Protein AF-0000000071671767 (afdb_homodimer)

Organism: Elaeis guineensis var. tenera (NCBI:txid51953)

Foldseek 3Di:
DPPPPPPPPPPPPPPPPPPPVPQPDQDPQQQVLLVLAPCSVVSRVQLSVDVQSVVDDHLLSSLLSLLVVLLVLLLVLLVVLQVVLVDPDDPLSNVLSNQLSVLSVQLNVLSVVLSVCSVVVNLVSNLVSLVSSLCSLVVSVVSQVVPVVDDDDPVSVVSNVVSNRSSRSSNSSSVVSD/DPPPPPPPPPPPPPPPPPPPVPQPDQDPQQQVLLVLAPCSVVSRVQLSVDPVSVVDDHLLSSLLSLLVVLLVLLLVLLVVLQVVLVDPDDPLSNVLSNLLSVLSVQLNVLSVVLNVCVVVVNLVSNLVSLVSSLCSLVVSVVSQVVPVVGDDDPVSVVSNVVSNRSSRSSNSSSVVSD

Nearest PDB structures (foldseek):
  1xg2-assembly1_B  TM=9.051E-01  e=9.428E-08  Actinidia chinensis
  1x91-assembly1_A  TM=8.449E-01  e=3.296E-05  Arabidopsis thaliana
  1x8z-assembly1_A-2  TM=7.607E-01  e=4.575E-05  Arabidopsis thaliana
  1x8z-assembly3_A  TM=7.607E-01  e=4.575E-05  Arabidopsis thaliana
  1x8z-assembly2_C  TM=7.561E-01  e=4.336E-04  Arabidopsis thaliana

Structure (mmCIF, N/CA/C/O backbone):
data_AF-0000000071671767-model_v1
#
loop_
_entity.id
_entity.type
_entity.pdbx_description
1 polymer 'Pectinesterase inhibitor 28-like'
#
loop_
_atom_site.group_PDB
_atom_site.id
_atom_site.type_symbol
_atom_site.label_atom_id
_atom_site.label_alt_id
_atom_site.label_comp_id
_atom_site.label_asym_id
_atom_site.label_entity_id
_atom_site.label_seq_id
_atom_site.pdbx_PDB_ins_code
_atom_site.Cartn_x
_atom_site.Cartn_y
_atom_site.Cartn_z
_atom_site.occupancy
_atom_site.B_iso_or_equiv
_atom_site.auth_seq_id
_atom_site.auth_comp_id
_atom_site.auth_asym_id
_atom_site.auth_atom_id
_atom_site.pdbx_PDB_model_num
ATOM 1 N N . MET A 1 1 ? 64.375 41.531 42.281 1 36.03 1 MET A N 1
ATOM 2 C CA . MET A 1 1 ? 63.25 40.594 42.219 1 36.03 1 MET A CA 1
ATOM 3 C C . MET A 1 1 ? 61.938 41.312 41.938 1 36.03 1 MET A C 1
ATOM 5 O O . MET A 1 1 ? 61.438 42 42.812 1 36.03 1 MET A O 1
ATOM 9 N N . ALA A 1 2 ? 61.781 41.812 40.656 1 48.81 2 ALA A N 1
ATOM 10 C CA . ALA A 1 2 ? 60.625 42.594 40.188 1 48.81 2 ALA A CA 1
ATOM 11 C C . ALA A 1 2 ? 59.344 41.812 40.375 1 48.81 2 ALA A C 1
ATOM 13 O O . ALA A 1 2 ? 59.312 40.594 40.281 1 48.81 2 ALA A O 1
ATOM 14 N N . PRO A 1 3 ? 58.312 42.344 41.125 1 50.16 3 PRO A N 1
ATOM 15 C CA . PRO A 1 3 ? 57.031 41.625 41.344 1 50.16 3 PRO A CA 1
ATOM 16 C C . PRO A 1 3 ? 56.344 41.281 40.031 1 50.16 3 PRO A C 1
ATOM 18 O O . PRO A 1 3 ? 56.469 42.031 39.062 1 50.16 3 PRO A O 1
ATOM 21 N N . ILE A 1 4 ? 56.344 40 39.562 1 54.22 4 ILE A N 1
ATOM 22 C CA . ILE A 1 4 ? 55.531 39.438 38.469 1 54.22 4 ILE A CA 1
ATOM 23 C C . ILE A 1 4 ? 54.062 39.844 38.656 1 54.22 4 ILE A C 1
ATOM 25 O O . ILE A 1 4 ? 53.469 39.531 39.688 1 54.22 4 ILE A O 1
ATOM 29 N N . SER A 1 5 ? 53.625 41 38.156 1 49.94 5 SER A N 1
ATOM 30 C CA . SER A 1 5 ? 52.219 41.375 38.062 1 49.94 5 SER A CA 1
ATOM 31 C C . SER A 1 5 ? 51.375 40.281 37.438 1 49.94 5 SER A C 1
ATOM 33 O O . SER A 1 5 ? 51.719 39.781 36.344 1 49.94 5 SER A O 1
ATOM 35 N N . SER A 1 6 ? 50.781 39.375 38.219 1 52.28 6 SER A N 1
ATOM 36 C CA . SER A 1 6 ? 49.781 38.406 37.812 1 52.28 6 SER A CA 1
ATOM 37 C C . SER A 1 6 ? 48.656 39.031 36.969 1 52.28 6 SER A C 1
ATOM 39 O O . SER A 1 6 ? 47.969 39.938 37.438 1 52.28 6 SER A O 1
ATOM 41 N N . PHE A 1 7 ? 48.812 39.156 35.656 1 52.56 7 PHE A N 1
ATOM 42 C CA . PHE A 1 7 ? 47.719 39.469 34.75 1 52.56 7 PHE A CA 1
ATOM 43 C C . PHE A 1 7 ? 46.562 38.5 34.906 1 52.56 7 PHE A C 1
ATOM 45 O O . PHE A 1 7 ? 46.688 37.312 34.594 1 52.56 7 PHE A O 1
ATOM 52 N N . ILE A 1 8 ? 45.688 38.688 35.875 1 50.66 8 ILE A N 1
ATOM 53 C CA . ILE A 1 8 ? 44.406 38 36 1 50.66 8 ILE A CA 1
ATOM 54 C C . ILE A 1 8 ? 43.594 38.219 34.688 1 50.66 8 ILE A C 1
ATOM 56 O O . ILE A 1 8 ? 43.219 39.344 34.344 1 50.66 8 ILE A O 1
ATOM 60 N N . ILE A 1 9 ? 43.781 37.406 33.688 1 52.41 9 ILE A N 1
ATOM 61 C CA . ILE A 1 9 ? 42.875 37.312 32.562 1 52.41 9 ILE A CA 1
ATOM 62 C C . ILE A 1 9 ? 41.469 37.031 33.062 1 52.41 9 ILE A C 1
ATOM 64 O O . ILE A 1 9 ? 41.188 35.969 33.625 1 52.41 9 ILE A O 1
ATOM 68 N N . PHE A 1 10 ? 40.688 38.062 33.406 1 47.47 10 PHE A N 1
ATOM 69 C CA . PHE A 1 10 ? 39.25 37.938 33.625 1 47.47 10 PHE A CA 1
ATOM 70 C C . PHE A 1 10 ? 38.562 37.375 32.375 1 47.47 10 PHE A C 1
ATOM 72 O O . PHE A 1 10 ? 38.5 38 31.328 1 47.47 10 PHE A O 1
ATOM 79 N N . PHE A 1 11 ? 38.562 36.031 32.25 1 46.66 11 PHE A N 1
ATOM 80 C CA . PHE A 1 11 ? 37.656 35.375 31.312 1 46.66 11 PHE A CA 1
ATOM 81 C C . PHE A 1 11 ? 36.219 35.844 31.531 1 46.66 11 PHE A C 1
ATOM 83 O O . PHE A 1 11 ? 35.625 35.5 32.531 1 46.66 11 PHE A O 1
ATOM 90 N N . PHE A 1 12 ? 35.812 37.031 31.016 1 46.5 12 PHE A N 1
ATOM 91 C CA . PHE A 1 12 ? 34.406 37.375 30.891 1 46.5 12 PHE A CA 1
ATOM 92 C C . PHE A 1 12 ? 33.625 36.25 30.219 1 46.5 12 PHE A C 1
ATOM 94 O O . PHE A 1 12 ? 33.781 36.031 29.016 1 46.5 12 PHE A O 1
ATOM 101 N N . PHE A 1 13 ? 33.219 35.219 30.969 1 46.84 13 PHE A N 1
ATOM 102 C CA . PHE A 1 13 ? 32.188 34.312 30.516 1 46.84 13 PHE A CA 1
ATOM 103 C C . PHE A 1 13 ? 30.953 35.094 30.078 1 46.84 13 PHE A C 1
ATOM 105 O O . PHE A 1 13 ? 30.234 35.656 30.906 1 46.84 13 PHE A O 1
ATOM 112 N N . PHE A 1 14 ? 31 35.781 28.891 1 46.22 14 PHE A N 1
ATOM 113 C CA . PHE A 1 14 ? 29.766 36.219 28.281 1 46.22 14 PHE A CA 1
ATOM 114 C C . PHE A 1 14 ? 28.719 35.125 28.297 1 46.22 14 PHE A C 1
ATOM 116 O O . PHE A 1 14 ? 28.844 34.125 27.594 1 46.22 14 PHE A O 1
ATOM 123 N N . PHE A 1 15 ? 27.969 34.938 29.406 1 48.22 15 PHE A N 1
ATOM 124 C CA . PHE A 1 15 ? 26.734 34.156 29.406 1 48.22 15 PHE A CA 1
ATOM 125 C C . PHE A 1 15 ? 25.828 34.594 28.25 1 48.22 15 PHE A C 1
ATOM 127 O O . PHE A 1 15 ? 25.219 35.656 28.281 1 48.22 15 PHE A O 1
ATOM 134 N N . PHE A 1 16 ? 26.109 34.25 26.953 1 53.31 16 PHE A N 1
ATOM 135 C CA . PHE A 1 16 ? 25.094 34.375 25.922 1 53.31 16 PHE A CA 1
ATOM 136 C C . PHE A 1 16 ? 23.781 33.719 26.375 1 53.31 16 PHE A C 1
ATOM 138 O O . PHE A 1 16 ? 23.734 32.531 26.656 1 53.31 16 PHE A O 1
ATOM 145 N N . PRO A 1 17 ? 22.828 34.469 26.812 1 52.31 17 PRO A N 1
ATOM 146 C CA . PRO A 1 17 ? 21.531 33.812 27 1 52.31 17 PRO A CA 1
ATOM 147 C C . PRO A 1 17 ? 21.109 32.969 25.812 1 52.31 17 PRO A C 1
ATOM 149 O O . PRO A 1 17 ? 21.094 33.469 24.672 1 52.31 17 PRO A O 1
ATOM 152 N N . LEU A 1 18 ? 21.344 31.734 25.891 1 55.16 18 LEU A N 1
ATOM 153 C CA . LEU A 1 18 ? 20.641 30.875 24.938 1 55.16 18 LEU A CA 1
ATOM 154 C C . LEU A 1 18 ? 19.203 31.328 24.75 1 55.16 18 LEU A C 1
ATOM 156 O O . LEU A 1 18 ? 18.375 31.172 25.641 1 55.16 18 LEU A O 1
ATOM 160 N N . LEU A 1 19 ? 18.938 32.406 24.047 1 50.22 19 LEU A N 1
ATOM 161 C CA . LEU A 1 19 ? 17.578 32.656 23.594 1 50.22 19 LEU A CA 1
ATOM 162 C C . LEU A 1 19 ? 16.906 31.359 23.156 1 50.22 19 LEU A C 1
ATOM 164 O O . LEU A 1 19 ? 17.234 30.797 22.109 1 50.22 19 LEU A O 1
ATOM 168 N N . THR A 1 20 ? 16.484 30.609 24.078 1 55.22 20 THR A N 1
ATOM 169 C CA . THR A 1 20 ? 15.555 29.562 23.688 1 55.22 20 THR A CA 1
ATOM 170 C C . THR A 1 20 ? 14.406 30.125 22.859 1 55.22 20 THR A C 1
ATOM 172 O O . THR A 1 20 ? 13.57 30.875 23.359 1 55.22 20 THR A O 1
ATOM 175 N N . LEU A 1 21 ? 14.617 30.453 21.578 1 55.12 21 LEU A N 1
ATOM 176 C CA . LEU A 1 21 ? 13.469 30.719 20.734 1 55.12 21 LEU A CA 1
ATOM 177 C C . LEU A 1 21 ? 12.305 29.797 21.062 1 55.12 21 LEU A C 1
ATOM 179 O O . LEU A 1 21 ? 12.328 28.609 20.734 1 55.12 21 LEU A O 1
ATOM 183 N N . SER A 1 22 ? 11.656 30.047 22.141 1 58.75 22 SER A N 1
ATOM 184 C CA . SER A 1 22 ? 10.43 29.328 22.453 1 58.75 22 SER A CA 1
ATOM 185 C C . SER A 1 22 ? 9.438 29.375 21.312 1 58.75 22 SER A C 1
ATOM 187 O O . SER A 1 22 ? 9.047 30.469 20.875 1 58.75 22 SER A O 1
ATOM 189 N N . LEU A 1 23 ? 9.312 28.344 20.469 1 64.56 23 LEU A N 1
ATOM 190 C CA . LEU A 1 23 ? 8.242 28.297 19.484 1 64.56 23 LEU A CA 1
ATOM 191 C C . LEU A 1 23 ? 6.918 28.75 20.094 1 64.56 23 LEU A C 1
ATOM 193 O O . LEU A 1 23 ? 6.621 28.422 21.25 1 64.56 23 LEU A O 1
ATOM 197 N N . PRO A 1 24 ? 6.359 29.828 19.391 1 72 24 PRO A N 1
ATOM 198 C CA . PRO A 1 24 ? 5.043 30.219 19.906 1 72 24 PRO A CA 1
ATOM 199 C C . PRO A 1 24 ? 4.152 29.016 20.203 1 72 24 PRO A C 1
ATOM 201 O O . PRO A 1 24 ? 4.285 27.969 19.578 1 72 24 PRO A O 1
ATOM 204 N N . ALA A 1 25 ? 3.447 29.188 21.188 1 81.94 25 ALA A N 1
ATOM 205 C CA . ALA A 1 25 ? 2.512 28.141 21.594 1 81.94 25 ALA A CA 1
ATOM 206 C C . ALA A 1 25 ? 1.58 27.766 20.438 1 81.94 25 ALA A C 1
ATOM 208 O O . ALA A 1 25 ? 1.162 28.625 19.672 1 81.94 25 ALA A O 1
ATOM 209 N N . ALA A 1 26 ? 1.374 26.531 20.203 1 86.06 26 ALA A N 1
ATOM 210 C CA . ALA A 1 26 ? 0.469 26.031 19.172 1 86.06 26 ALA A CA 1
ATOM 211 C C . ALA A 1 26 ? -0.944 26.578 19.359 1 86.06 26 ALA A C 1
ATOM 213 O O . ALA A 1 26 ? -1.419 26.688 20.5 1 86.06 26 ALA A O 1
ATOM 214 N N . SER A 1 27 ? -1.562 27.031 18.359 1 93.56 27 SER A N 1
ATOM 215 C CA . SER A 1 27 ? -2.938 27.516 18.422 1 93.56 27 SER A CA 1
ATOM 216 C C . SER A 1 27 ? -3.867 26.469 19.016 1 93.56 27 SER A C 1
ATOM 218 O O . SER A 1 27 ? -3.561 25.266 18.984 1 93.56 27 SER A O 1
ATOM 220 N N . PRO A 1 28 ? -4.992 26.812 19.531 1 95.88 28 PRO A N 1
ATOM 221 C CA . PRO A 1 28 ? -5.957 25.859 20.062 1 95.88 28 PRO A CA 1
ATOM 222 C C . PRO A 1 28 ? -6.41 24.844 19.016 1 95.88 28 PRO A C 1
ATOM 224 O O . PRO A 1 28 ? -6.633 23.672 19.344 1 95.88 28 PRO A O 1
ATOM 227 N N . LEU A 1 29 ? -6.531 25.297 17.781 1 97.44 29 LEU A N 1
ATOM 228 C CA . LEU A 1 29 ? -6.941 24.375 16.719 1 97.44 29 LEU A CA 1
ATOM 229 C C . LEU A 1 29 ? -5.895 23.297 16.5 1 97.44 29 LEU A C 1
ATOM 231 O O . LEU A 1 29 ? -6.234 22.125 16.344 1 97.44 29 LEU A O 1
ATOM 235 N N . ILE A 1 30 ? -4.645 23.688 16.484 1 98.31 30 ILE A N 1
ATOM 236 C CA . ILE A 1 30 ? -3.553 22.719 16.312 1 98.31 30 ILE A CA 1
ATOM 237 C C . ILE A 1 30 ? -3.541 21.75 17.484 1 98.31 30 ILE A C 1
ATOM 239 O O . ILE A 1 30 ? -3.459 20.531 17.281 1 98.31 30 ILE A O 1
ATOM 243 N N . GLN A 1 31 ? -3.664 22.25 18.672 1 97.62 31 GLN A N 1
ATOM 244 C CA . GLN A 1 31 ? -3.645 21.391 19.844 1 97.62 31 GLN A CA 1
ATOM 245 C C . GLN A 1 31 ? -4.801 20.391 19.828 1 97.62 31 GLN A C 1
ATOM 247 O O . GLN A 1 31 ? -4.605 19.203 20.062 1 97.62 31 GLN A O 1
ATOM 252 N N . LYS A 1 32 ? -5.973 20.891 19.531 1 97.38 32 LYS A N 1
ATOM 253 C CA . LYS A 1 32 ? -7.156 20.031 19.469 1 97.38 32 LYS A CA 1
ATOM 254 C C . LYS A 1 32 ? -6.992 18.938 18.422 1 97.38 32 LYS A C 1
ATOM 256 O O . LYS A 1 32 ? -7.266 17.766 18.688 1 97.38 32 LYS A O 1
ATOM 261 N N . THR A 1 33 ? -6.574 19.359 17.266 1 97.94 33 THR A N 1
ATOM 262 C CA . THR A 1 33 ? -6.414 18.422 16.156 1 97.94 33 THR A CA 1
ATOM 263 C C . THR A 1 33 ? -5.336 17.391 16.469 1 97.94 33 THR A C 1
ATOM 265 O O . THR A 1 33 ? -5.551 16.188 16.281 1 97.94 33 THR A O 1
ATOM 268 N N . CYS A 1 34 ? -4.215 17.812 16.984 1 98.5 34 CYS A N 1
ATOM 269 C CA . CYS A 1 34 ? -3.074 16.922 17.188 1 98.5 34 CYS A CA 1
ATOM 270 C C . CYS A 1 34 ? -3.295 16.016 18.406 1 98.5 34 CYS A C 1
ATOM 272 O O . CYS A 1 34 ? -2.68 14.961 18.5 1 98.5 34 CYS A O 1
ATOM 274 N N . ASN A 1 35 ? -4.148 16.391 19.266 1 97.75 35 ASN A N 1
ATOM 275 C CA . ASN A 1 35 ? -4.457 15.562 20.438 1 97.75 35 ASN A CA 1
ATOM 276 C C . ASN A 1 35 ? -5.082 14.227 20.016 1 97.75 35 ASN A C 1
ATOM 278 O O . ASN A 1 35 ? -5.066 13.266 20.797 1 97.75 35 ASN A O 1
ATOM 282 N N . THR A 1 36 ? -5.578 14.164 18.797 1 95 36 THR A N 1
ATOM 283 C CA . THR A 1 36 ? -6.215 12.945 18.312 1 95 36 THR A CA 1
ATOM 284 C C . THR A 1 36 ? -5.207 12.055 17.594 1 95 36 THR A C 1
ATOM 286 O O . THR A 1 36 ? -5.551 10.961 17.141 1 95 36 THR A O 1
ATOM 289 N N . THR A 1 37 ? -3.986 12.445 17.516 1 97.44 37 THR A N 1
ATOM 290 C CA . THR A 1 37 ? -3.021 11.727 16.703 1 97.44 37 THR A CA 1
ATOM 291 C C . THR A 1 37 ? -2.104 10.867 17.562 1 97.44 37 THR A C 1
ATOM 293 O O . THR A 1 37 ? -1.864 11.195 18.734 1 97.44 37 THR A O 1
ATOM 296 N N . THR A 1 38 ? -1.594 9.875 17 1 96.88 38 THR A N 1
ATOM 297 C CA . THR A 1 38 ? -0.646 8.945 17.609 1 96.88 38 THR A CA 1
ATOM 298 C C . THR A 1 38 ? 0.657 9.664 17.953 1 96.88 38 THR A C 1
ATOM 300 O O . THR A 1 38 ? 1.307 9.328 18.953 1 96.88 38 THR A O 1
ATOM 303 N N . TYR A 1 39 ? 1.026 10.586 17.078 1 98 39 TYR A N 1
ATOM 304 C CA . TYR A 1 39 ? 2.289 11.297 17.25 1 98 39 TYR A CA 1
ATOM 305 C C . TYR A 1 39 ? 2.053 12.773 17.516 1 98 39 TYR A C 1
ATOM 307 O O . TYR A 1 39 ? 2.4 13.625 16.688 1 98 39 TYR A O 1
ATOM 315 N N . TYR A 1 40 ? 1.604 13.086 18.766 1 98.12 40 TYR A N 1
ATOM 316 C CA . TYR A 1 40 ? 1.18 14.422 19.141 1 98.12 40 TYR A CA 1
ATOM 317 C C . TYR A 1 40 ? 2.309 15.43 18.938 1 98.12 40 TYR A C 1
ATOM 319 O O . TYR A 1 40 ? 2.127 16.453 18.281 1 98.12 40 TYR A O 1
ATOM 327 N N . ASN A 1 41 ? 3.512 15.109 19.5 1 98 41 ASN A N 1
ATOM 328 C CA . ASN A 1 41 ? 4.602 16.078 19.453 1 98 41 ASN A CA 1
ATOM 329 C C . ASN A 1 41 ? 5.066 16.344 18.031 1 98 41 ASN A C 1
ATOM 331 O O . ASN A 1 41 ? 5.328 17.5 17.672 1 98 41 ASN A O 1
ATOM 335 N N . LEU A 1 42 ? 5.121 15.32 17.297 1 98 42 LEU A N 1
ATOM 336 C CA . LEU A 1 42 ? 5.52 15.484 15.898 1 98 42 LEU A CA 1
ATOM 337 C C . LEU A 1 42 ? 4.469 16.281 15.117 1 98 42 LEU A C 1
ATOM 339 O O . LEU A 1 42 ? 4.812 17.109 14.281 1 98 42 LEU A O 1
ATOM 343 N N . CYS A 1 43 ? 3.229 15.953 15.352 1 98.62 43 CYS A N 1
ATOM 344 C CA . CYS A 1 43 ? 2.129 16.688 14.734 1 98.62 43 CYS A CA 1
ATOM 345 C C . CYS A 1 43 ? 2.234 18.172 15.023 1 98.62 43 CYS A C 1
ATOM 347 O O . CYS A 1 43 ? 2.223 19 14.102 1 98.62 43 CYS A O 1
ATOM 349 N N . VAL A 1 44 ? 2.432 18.5 16.281 1 98.62 44 VAL A N 1
ATOM 350 C CA . VAL A 1 44 ? 2.484 19.891 16.703 1 98.62 44 VAL A CA 1
ATOM 351 C C . VAL A 1 44 ? 3.701 20.578 16.094 1 98.62 44 VAL A C 1
ATOM 353 O O . VAL A 1 44 ? 3.582 21.656 15.5 1 98.62 44 VAL A O 1
ATOM 356 N N . THR A 1 45 ? 4.82 19.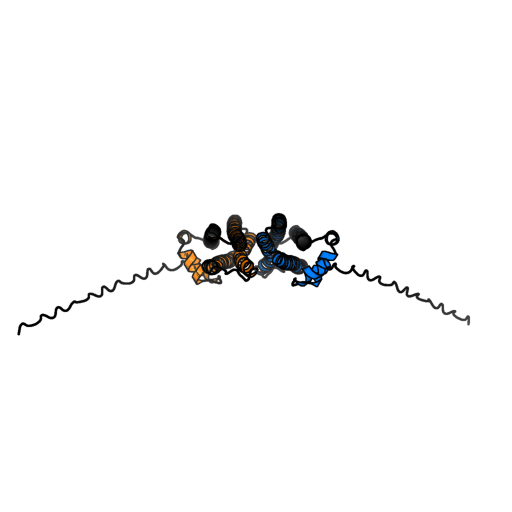953 16.188 1 97.81 45 THR A N 1
ATOM 357 C CA . THR A 1 45 ? 6.051 20.562 15.688 1 97.81 45 THR A CA 1
ATOM 358 C C . THR A 1 45 ? 5.988 20.75 14.172 1 97.81 45 THR A C 1
ATOM 360 O O . THR A 1 45 ? 6.43 21.766 13.656 1 97.81 45 THR A O 1
ATOM 363 N N . THR A 1 46 ? 5.414 19.828 13.445 1 98.12 46 THR A N 1
ATOM 364 C CA . THR A 1 46 ? 5.293 19.906 11.992 1 98.12 46 THR A CA 1
ATOM 365 C C . THR A 1 46 ? 4.402 21.078 11.586 1 98.12 46 THR A C 1
ATOM 367 O O . THR A 1 46 ? 4.766 21.875 10.719 1 98.12 46 THR A O 1
ATOM 370 N N . LEU A 1 47 ? 3.312 21.141 12.234 1 98.56 47 LEU A N 1
ATOM 371 C CA . LEU A 1 47 ? 2.371 22.203 11.891 1 98.56 47 LEU A CA 1
ATOM 372 C C . LEU A 1 47 ? 2.92 23.578 12.281 1 98.56 47 LEU A C 1
ATOM 374 O O . LEU A 1 47 ? 2.82 24.531 11.516 1 98.56 47 LEU A O 1
ATOM 378 N N . GLN A 1 48 ? 3.564 23.656 13.391 1 97.12 48 GLN A N 1
ATOM 379 C CA . GLN A 1 48 ? 4.086 24.938 13.859 1 97.12 48 GLN A CA 1
ATOM 380 C C . GLN A 1 48 ? 5.246 25.406 12.992 1 97.12 48 GLN A C 1
ATOM 382 O O . GLN A 1 48 ? 5.527 26.609 12.922 1 97.12 48 GLN A O 1
ATOM 387 N N . SER A 1 49 ? 5.875 24.484 12.398 1 96.5 49 SER A N 1
ATOM 388 C CA . SER A 1 49 ? 7.012 24.844 11.562 1 96.5 49 SER A CA 1
ATOM 389 C C . SER A 1 49 ? 6.559 25.344 10.195 1 96.5 49 SER A C 1
ATOM 391 O O . SER A 1 49 ? 7.359 25.875 9.43 1 96.5 49 SER A O 1
ATOM 393 N N . ASP A 1 50 ? 5.312 25.172 9.867 1 97.38 50 ASP A N 1
ATOM 394 C CA . ASP A 1 50 ? 4.754 25.609 8.594 1 97.38 50 ASP A CA 1
ATOM 395 C C . ASP A 1 50 ? 3.904 26.875 8.773 1 97.38 50 ASP A C 1
ATOM 397 O O . ASP A 1 50 ? 2.855 26.828 9.414 1 97.38 50 ASP A O 1
ATOM 401 N N . SER A 1 51 ? 4.25 28.016 8.188 1 95.69 51 SER A N 1
ATOM 402 C CA . SER A 1 51 ? 3.602 29.312 8.375 1 95.69 51 SER A CA 1
ATOM 403 C C . SER A 1 51 ? 2.154 29.266 7.898 1 95.69 51 SER A C 1
ATOM 405 O O . SER A 1 51 ? 1.332 30.078 8.336 1 95.69 51 SER A O 1
ATOM 407 N N . ARG A 1 52 ? 1.784 28.438 7.016 1 95.69 52 ARG A N 1
ATOM 408 C CA . ARG A 1 52 ? 0.412 28.328 6.535 1 95.69 52 ARG A CA 1
ATOM 409 C C . ARG A 1 52 ? -0.535 27.922 7.66 1 95.69 52 ARG A C 1
ATOM 411 O O . ARG A 1 52 ? -1.745 28.141 7.566 1 95.69 52 ARG A O 1
ATOM 418 N N . SER A 1 53 ? 0.102 27.219 8.711 1 96.56 53 SER A N 1
ATOM 419 C CA . SER A 1 53 ? -0.721 26.766 9.828 1 96.56 53 SER A CA 1
ATOM 420 C C . SER A 1 53 ? -1.312 27.953 10.594 1 96.56 53 SER A C 1
ATOM 422 O O . SER A 1 53 ? -2.354 27.828 11.242 1 96.56 53 SER A O 1
ATOM 424 N N . LEU A 1 54 ? -0.648 29.125 10.523 1 93.56 54 LEU A N 1
ATOM 425 C CA . LEU A 1 54 ? -1.128 30.344 11.188 1 93.56 54 LEU A CA 1
ATOM 426 C C . LEU A 1 54 ? -2.455 30.797 10.594 1 93.56 54 LEU A C 1
ATOM 428 O O . LEU A 1 54 ? -3.264 31.422 11.281 1 93.56 54 LEU A O 1
ATOM 432 N N . LYS A 1 55 ? -2.656 30.453 9.375 1 94.81 55 LYS A N 1
ATOM 433 C CA . LYS A 1 55 ? -3.859 30.906 8.68 1 94.81 55 LYS A CA 1
ATOM 434 C C . LYS A 1 55 ? -4.887 29.781 8.578 1 94.81 55 LYS A C 1
ATOM 436 O O . LYS A 1 55 ? -5.949 29.953 7.977 1 94.81 55 LYS A O 1
ATOM 441 N N . ALA A 1 56 ? -4.57 28.609 9.156 1 96.69 56 ALA A N 1
ATOM 442 C CA . ALA A 1 56 ? -5.496 27.484 9.062 1 96.69 56 ALA A CA 1
ATOM 443 C C . ALA A 1 56 ? -6.746 27.734 9.906 1 96.69 56 ALA A C 1
ATOM 445 O O . ALA A 1 56 ? -6.648 28.047 11.094 1 96.69 56 ALA A O 1
ATOM 446 N N . ASP A 1 57 ? -7.922 27.438 9.25 1 95.94 57 ASP A N 1
ATOM 447 C CA . ASP A 1 57 ? -9.172 27.766 9.938 1 95.94 57 ASP A CA 1
ATOM 448 C C . ASP A 1 57 ? -9.898 26.484 10.367 1 95.94 57 ASP A C 1
ATOM 450 O O . ASP A 1 57 ? -10.867 26.547 11.133 1 95.94 57 ASP A O 1
ATOM 454 N N . ASP A 1 58 ? -9.461 25.422 9.883 1 96.94 58 ASP A N 1
ATOM 455 C CA . ASP A 1 58 ? -10.125 24.172 10.25 1 96.94 58 ASP A CA 1
ATOM 456 C C . ASP A 1 58 ? -9.164 22.984 10.133 1 96.94 58 ASP A C 1
ATOM 458 O O . ASP A 1 58 ? -8.008 23.156 9.75 1 96.94 58 ASP A O 1
ATOM 462 N N . GLU A 1 59 ? -9.617 21.781 10.469 1 97.5 59 GLU A N 1
ATOM 463 C CA . GLU A 1 59 ? -8.805 20.578 10.5 1 97.5 59 GLU A CA 1
ATOM 464 C C . GLU A 1 59 ? -8.391 20.141 9.094 1 97.5 59 GLU A C 1
ATOM 466 O O . GLU A 1 59 ? -7.309 19.594 8.906 1 97.5 59 GLU A O 1
ATOM 471 N N . LYS A 1 60 ? -9.242 20.484 8.062 1 97.94 60 LYS A N 1
ATOM 472 C CA . LYS A 1 60 ? -8.891 20.125 6.688 1 97.94 60 LYS A CA 1
ATOM 473 C C . LYS A 1 60 ? -7.641 20.875 6.23 1 97.94 60 LYS A C 1
ATOM 475 O O . LYS A 1 60 ? -6.77 20.281 5.582 1 97.94 60 LYS A O 1
ATOM 480 N N . ALA A 1 61 ? -7.617 22.109 6.578 1 98.06 61 ALA A N 1
ATOM 481 C CA . ALA A 1 61 ? -6.438 22.906 6.234 1 98.06 61 ALA A CA 1
ATOM 482 C C . ALA A 1 61 ? -5.188 22.344 6.902 1 98.06 61 ALA A C 1
ATOM 484 O O . ALA A 1 61 ? -4.129 22.25 6.277 1 98.06 61 ALA A O 1
ATOM 485 N N . LEU A 1 62 ? -5.227 21.922 8.156 1 98.69 62 LEU A N 1
ATOM 486 C CA . LEU A 1 62 ? -4.105 21.344 8.883 1 98.69 62 LEU A CA 1
ATOM 487 C C . LEU A 1 62 ? -3.705 20 8.281 1 98.69 62 LEU A C 1
ATOM 489 O O . LEU A 1 62 ? -2.516 19.703 8.141 1 98.69 62 LEU A O 1
ATOM 493 N N . LEU A 1 63 ? -4.699 19.219 7.93 1 98.75 63 LEU A N 1
ATOM 494 C CA . LEU A 1 63 ? -4.453 17.938 7.273 1 98.75 63 LEU A CA 1
ATOM 495 C C . LEU A 1 63 ? -3.695 18.141 5.965 1 98.75 63 LEU A C 1
ATOM 497 O O . LEU A 1 63 ? -2.756 17.391 5.668 1 98.75 63 LEU A O 1
ATOM 501 N N . THR A 1 64 ? -4.082 19.141 5.227 1 98.62 64 THR A N 1
ATOM 502 C CA . THR A 1 64 ? -3.42 19.422 3.959 1 98.62 64 THR A CA 1
ATOM 503 C C . THR A 1 64 ? -1.944 19.75 4.18 1 98.62 64 THR A C 1
ATOM 505 O O . THR A 1 64 ? -1.086 19.297 3.414 1 98.62 64 THR A O 1
ATOM 508 N N . ILE A 1 65 ? -1.645 20.453 5.195 1 98.75 65 ILE A N 1
ATOM 509 C CA . ILE A 1 65 ? -0.263 20.797 5.516 1 98.75 65 ILE A CA 1
ATOM 510 C C . ILE A 1 65 ? 0.516 19.531 5.859 1 98.75 65 ILE A C 1
ATOM 512 O O . ILE A 1 65 ? 1.639 19.344 5.387 1 98.75 65 ILE A O 1
ATOM 516 N N . ILE A 1 66 ? -0.065 18.656 6.668 1 98.88 66 ILE A N 1
ATOM 517 C CA . ILE A 1 66 ? 0.585 17.406 7.047 1 98.88 66 ILE A CA 1
ATOM 518 C C . ILE A 1 66 ? 0.868 16.578 5.797 1 98.88 66 ILE A C 1
ATOM 520 O O . ILE A 1 66 ? 1.967 16.047 5.633 1 98.88 66 ILE A O 1
ATOM 524 N N . ILE A 1 67 ? -0.089 16.469 4.883 1 98.88 67 ILE A N 1
ATOM 525 C CA . ILE A 1 67 ? 0.078 15.648 3.686 1 98.88 67 ILE A CA 1
ATOM 526 C C . ILE A 1 67 ? 1.135 16.281 2.777 1 98.88 67 ILE A C 1
ATOM 528 O O . ILE A 1 67 ? 1.958 15.57 2.193 1 98.88 67 ILE A O 1
ATOM 532 N N . ASN A 1 68 ? 1.133 17.562 2.695 1 98.81 68 ASN A N 1
ATOM 533 C CA . ASN A 1 68 ? 2.158 18.219 1.89 1 98.81 68 ASN A CA 1
ATOM 534 C C . ASN A 1 68 ? 3.553 17.984 2.463 1 98.81 68 ASN A C 1
ATOM 536 O O . ASN A 1 68 ? 4.523 17.859 1.713 1 98.81 68 ASN A O 1
ATOM 540 N N . THR A 1 69 ? 3.686 18 3.744 1 98.62 69 THR A N 1
ATOM 541 C CA . THR A 1 69 ? 4.953 17.656 4.379 1 98.62 69 THR A CA 1
ATOM 542 C C . THR A 1 69 ? 5.359 16.219 4.027 1 98.62 69 THR A C 1
ATOM 544 O O . THR A 1 69 ? 6.527 15.961 3.727 1 98.62 69 THR A O 1
ATOM 547 N N . ALA A 1 70 ? 4.402 15.273 4.035 1 98.62 70 ALA A N 1
ATOM 548 C CA . ALA A 1 70 ? 4.66 13.883 3.672 1 98.62 70 ALA A CA 1
ATOM 549 C C . ALA A 1 70 ? 5.082 13.766 2.209 1 98.62 70 ALA A C 1
ATOM 551 O O . ALA A 1 70 ? 5.961 12.969 1.871 1 98.62 70 ALA A O 1
ATOM 552 N N . ILE A 1 71 ? 4.438 14.555 1.327 1 98.75 71 ILE A N 1
ATOM 553 C CA . ILE A 1 71 ? 4.812 14.562 -0.083 1 98.75 71 ILE A CA 1
ATOM 554 C C . ILE A 1 71 ? 6.277 14.977 -0.223 1 98.75 71 ILE A C 1
ATOM 556 O O . ILE A 1 71 ? 7.051 14.312 -0.913 1 98.75 71 ILE A O 1
ATOM 560 N N . SER A 1 72 ? 6.621 16.078 0.445 1 98.19 72 SER A N 1
ATOM 561 C CA . SER A 1 72 ? 8 16.562 0.383 1 98.19 72 SER A CA 1
ATOM 562 C C . SER A 1 72 ? 8.977 15.508 0.889 1 98.19 72 SER A C 1
ATOM 564 O O . SER A 1 72 ? 10.047 15.312 0.304 1 98.19 72 SER A O 1
ATOM 566 N N . ASP A 1 73 ? 8.625 14.898 1.972 1 97.38 73 ASP A N 1
ATOM 567 C CA . ASP A 1 73 ? 9.477 13.852 2.529 1 97.38 73 ASP A CA 1
ATOM 568 C C . ASP A 1 73 ? 9.656 12.703 1.534 1 97.38 73 ASP A C 1
ATOM 570 O O . ASP A 1 73 ? 10.781 12.258 1.303 1 97.38 73 ASP A O 1
ATOM 574 N N . ALA A 1 74 ? 8.578 12.203 0.905 1 97.44 74 ALA A N 1
ATOM 575 C CA . ALA A 1 74 ? 8.609 11.102 -0.059 1 97.44 74 ALA A CA 1
ATOM 576 C C . ALA A 1 74 ? 9.469 11.461 -1.269 1 97.44 74 ALA A C 1
ATOM 578 O O . ALA A 1 74 ? 10.289 10.656 -1.716 1 97.44 74 ALA A O 1
ATOM 579 N N . MET A 1 75 ? 9.266 12.695 -1.762 1 97.88 75 MET A N 1
ATOM 580 C CA . MET A 1 75 ? 9.992 13.117 -2.957 1 97.88 75 MET A CA 1
ATOM 581 C C . MET A 1 75 ? 11.477 13.297 -2.662 1 97.88 75 MET A C 1
ATOM 583 O O . MET A 1 75 ? 12.32 12.961 -3.488 1 97.88 75 MET A O 1
ATOM 587 N N . ASN A 1 76 ? 11.781 13.875 -1.486 1 96.62 76 ASN A N 1
ATOM 588 C CA . ASN A 1 76 ? 13.18 13.992 -1.076 1 96.62 76 ASN A CA 1
ATOM 589 C C . ASN A 1 76 ? 13.844 12.625 -0.962 1 96.62 76 ASN A C 1
ATOM 591 O O . ASN A 1 76 ? 14.992 12.453 -1.382 1 96.62 76 ASN A O 1
ATOM 595 N N . MET A 1 77 ? 13.164 11.664 -0.432 1 95.69 77 MET A N 1
ATOM 596 C CA . MET A 1 77 ? 13.711 10.312 -0.305 1 95.69 77 MET A CA 1
ATOM 597 C C . MET A 1 77 ? 13.906 9.672 -1.675 1 95.69 77 MET A C 1
ATOM 599 O O . MET A 1 77 ? 14.914 9.016 -1.919 1 95.69 77 MET A O 1
ATOM 603 N N . SER A 1 78 ? 12.891 9.812 -2.512 1 96.12 78 SER A N 1
ATOM 604 C CA . SER A 1 78 ? 13.008 9.281 -3.867 1 96.12 78 SER A CA 1
ATOM 605 C C . SER A 1 78 ? 14.258 9.82 -4.566 1 96.12 78 SER A C 1
ATOM 607 O O . SER A 1 78 ? 15.008 9.055 -5.176 1 96.12 78 SER A O 1
ATOM 609 N N . SER A 1 79 ? 14.508 11.102 -4.422 1 96.06 79 SER A N 1
ATOM 610 C CA . SER A 1 79 ? 15.672 11.742 -5.031 1 96.06 79 SER A CA 1
ATOM 611 C C . SER A 1 79 ? 16.969 11.258 -4.398 1 96.06 79 SER A C 1
ATOM 613 O O . SER A 1 79 ? 17.938 10.977 -5.102 1 96.06 79 SER A O 1
ATOM 615 N N . TYR A 1 80 ? 17 11.195 -3.096 1 94.88 80 TYR A N 1
ATOM 616 C CA . TYR A 1 80 ? 18.172 10.727 -2.377 1 94.88 80 TYR A CA 1
ATOM 617 C C . TYR A 1 80 ? 18.562 9.32 -2.812 1 94.88 80 TYR A C 1
ATOM 619 O O . TYR A 1 80 ? 19.703 9.062 -3.174 1 94.88 80 TYR A O 1
ATOM 627 N N . VAL A 1 81 ? 17.562 8.414 -2.84 1 94.75 81 VAL A N 1
ATOM 628 C CA . VAL A 1 81 ? 17.812 7.02 -3.18 1 94.75 81 VAL A CA 1
ATOM 629 C C . VAL A 1 81 ? 18.281 6.918 -4.633 1 94.75 81 VAL A C 1
ATOM 631 O O . VAL A 1 81 ? 19.188 6.148 -4.949 1 94.75 81 VAL A O 1
ATOM 634 N N . SER A 1 82 ? 17.609 7.68 -5.512 1 94.38 82 SER A N 1
ATOM 635 C CA . SER A 1 82 ? 18.016 7.719 -6.914 1 94.38 82 SER A CA 1
ATOM 636 C C . SER A 1 82 ? 19.469 8.148 -7.055 1 94.38 82 SER A C 1
ATOM 638 O O . SER A 1 82 ? 20.188 7.637 -7.91 1 94.38 82 SER A O 1
ATOM 640 N N . SER A 1 83 ? 19.891 9.023 -6.203 1 94.19 83 SER A N 1
ATOM 641 C CA . SER A 1 83 ? 21.266 9.516 -6.273 1 94.19 83 SER A CA 1
ATOM 642 C C . SER A 1 83 ? 22.266 8.43 -5.883 1 94.19 83 SER A C 1
ATOM 644 O O . SER A 1 83 ? 23.406 8.438 -6.348 1 94.19 83 SER A O 1
ATOM 646 N N . LEU A 1 84 ? 21.859 7.527 -4.988 1 91.81 84 LEU A N 1
ATOM 647 C CA . LEU A 1 84 ? 22.734 6.422 -4.602 1 91.81 84 LEU A CA 1
ATOM 648 C C . LEU A 1 84 ? 23.016 5.508 -5.789 1 91.81 84 LEU A C 1
ATOM 650 O O . LEU A 1 84 ? 24.062 4.852 -5.836 1 91.81 84 LEU A O 1
ATOM 654 N N . THR A 1 85 ? 22.062 5.398 -6.699 1 90.31 85 THR A N 1
ATOM 655 C CA . THR A 1 85 ? 22.203 4.5 -7.84 1 90.31 85 THR A CA 1
ATOM 656 C C . THR A 1 85 ? 23.156 5.074 -8.875 1 90.31 85 THR A C 1
ATOM 658 O O . THR A 1 85 ? 23.625 4.359 -9.766 1 90.31 85 THR A O 1
ATOM 661 N N . GLN A 1 86 ? 23.406 6.34 -8.797 1 86.62 86 GLN A N 1
ATOM 662 C CA . GLN A 1 86 ? 24.312 6.996 -9.734 1 86.62 86 GLN A CA 1
ATOM 663 C C . GLN A 1 86 ? 25.766 6.672 -9.414 1 86.62 86 GLN A C 1
ATOM 665 O O . GLN A 1 86 ? 26.641 6.824 -10.266 1 86.62 86 GLN A O 1
ATOM 670 N N . LYS A 1 87 ? 25.953 6.18 -8.266 1 80.44 87 LYS A N 1
ATOM 671 C CA . LYS A 1 87 ? 27.281 5.711 -7.914 1 80.44 87 LYS A CA 1
ATOM 672 C C . LYS A 1 87 ? 27.516 4.289 -8.414 1 80.44 87 LYS A C 1
ATOM 674 O O . LYS A 1 87 ? 26.578 3.596 -8.797 1 80.44 87 LYS A O 1
ATOM 679 N N . LYS A 1 88 ? 28.844 3.947 -8.555 1 75.12 88 LYS A N 1
ATOM 680 C CA . LYS A 1 88 ? 29.172 2.588 -8.977 1 75.12 88 LYS A CA 1
ATOM 681 C C . LYS A 1 88 ? 28.594 1.558 -8.008 1 75.12 88 LYS A C 1
ATOM 683 O O . LYS A 1 88 ? 29.047 1.443 -6.871 1 75.12 88 LYS A O 1
ATOM 688 N N . THR A 1 89 ? 27.422 1.051 -8.375 1 80.69 89 THR A N 1
ATOM 689 C CA . THR A 1 89 ? 26.734 0.05 -7.566 1 80.69 89 THR A CA 1
ATOM 690 C C . THR A 1 89 ? 26.656 -1.281 -8.305 1 80.69 89 THR A C 1
ATOM 692 O O . THR A 1 89 ? 26.531 -1.31 -9.531 1 80.69 89 THR A O 1
ATOM 695 N N . GLU A 1 90 ? 26.844 -2.295 -7.57 1 87.5 90 GLU A N 1
ATOM 696 C CA . GLU A 1 90 ? 26.625 -3.627 -8.117 1 87.5 90 GLU A CA 1
ATOM 697 C C . GLU A 1 90 ? 25.203 -3.777 -8.648 1 87.5 90 GLU A C 1
ATOM 699 O O . GLU A 1 90 ? 24.281 -3.084 -8.188 1 87.5 90 GLU A O 1
ATOM 704 N N . ALA A 1 91 ? 25.047 -4.641 -9.633 1 87.19 91 ALA A N 1
ATOM 705 C CA . ALA A 1 91 ? 23.812 -4.77 -10.398 1 87.19 91 ALA A CA 1
ATOM 706 C C . ALA A 1 91 ? 22.609 -5.02 -9.477 1 87.19 91 ALA A C 1
ATOM 708 O O . ALA A 1 91 ? 21.578 -4.367 -9.602 1 87.19 91 ALA A O 1
ATOM 709 N N . THR A 1 92 ? 22.75 -5.914 -8.5 1 89.5 92 THR A N 1
ATOM 710 C CA . THR A 1 92 ? 21.656 -6.258 -7.598 1 89.5 92 THR A CA 1
ATOM 711 C C . THR A 1 92 ? 21.297 -5.07 -6.711 1 89.5 92 THR A C 1
ATOM 713 O O . THR A 1 92 ? 20.125 -4.715 -6.586 1 89.5 92 THR A O 1
ATOM 716 N N . LEU A 1 93 ? 22.297 -4.504 -6.172 1 91.88 93 LEU A N 1
ATOM 717 C CA . LEU A 1 93 ? 22.062 -3.334 -5.332 1 91.88 93 LEU A CA 1
ATOM 718 C C . LEU A 1 93 ? 21.422 -2.209 -6.137 1 91.88 93 LEU A C 1
ATOM 720 O O . LEU A 1 93 ? 20.5 -1.547 -5.652 1 91.88 93 LEU A O 1
ATOM 724 N N . GLY A 1 94 ? 21.859 -2.021 -7.363 1 92.81 94 GLY A N 1
ATOM 725 C CA . GLY A 1 94 ? 21.266 -1.009 -8.227 1 92.81 94 GLY A CA 1
ATOM 726 C C . GLY A 1 94 ? 19.797 -1.238 -8.5 1 92.81 94 GLY A C 1
ATOM 727 O O . GLY A 1 94 ? 19 -0.299 -8.461 1 92.81 94 GLY A O 1
ATOM 728 N N . SER A 1 95 ? 19.438 -2.42 -8.742 1 91.62 95 SER A N 1
ATOM 729 C CA . SER A 1 95 ? 18.047 -2.771 -9.016 1 91.62 95 SER A CA 1
ATOM 730 C C . SER A 1 95 ? 17.172 -2.52 -7.801 1 91.62 95 SER A C 1
ATOM 732 O O . SER A 1 95 ? 16.078 -1.949 -7.922 1 91.62 95 SER A O 1
ATOM 734 N N . VAL A 1 96 ? 17.656 -2.906 -6.633 1 93.88 96 VAL A N 1
ATOM 735 C CA . VAL A 1 96 ? 16.906 -2.74 -5.3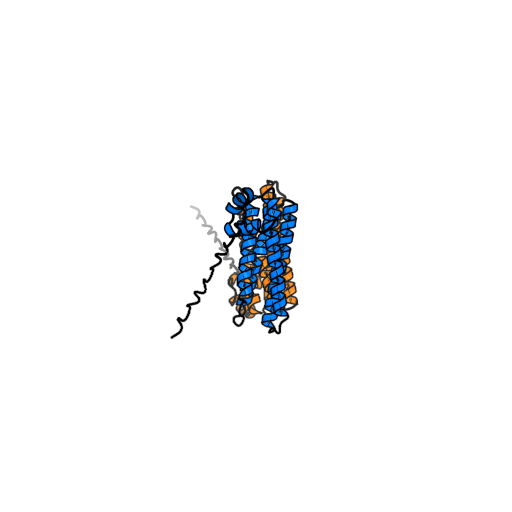98 1 93.88 96 VAL A CA 1
ATOM 736 C C . VAL A 1 96 ? 16.719 -1.255 -5.102 1 93.88 96 VAL A C 1
ATOM 738 O O . VAL A 1 96 ? 15.617 -0.819 -4.754 1 93.88 96 VAL A O 1
ATOM 741 N N . LEU A 1 97 ? 17.75 -0.532 -5.328 1 94.31 97 LEU A N 1
ATOM 742 C CA . LEU A 1 97 ? 17.688 0.902 -5.066 1 94.31 97 LEU A CA 1
ATOM 743 C C . LEU A 1 97 ? 16.734 1.587 -6.035 1 94.31 97 LEU A C 1
ATOM 745 O O . LEU A 1 97 ? 15.969 2.475 -5.641 1 94.31 97 LEU A O 1
ATOM 749 N N . ARG A 1 98 ? 16.688 1.201 -7.266 1 94 98 ARG A N 1
ATOM 750 C CA . ARG A 1 98 ? 15.766 1.771 -8.234 1 94 98 ARG A CA 1
ATOM 751 C C . ARG A 1 98 ? 14.32 1.451 -7.859 1 94 98 ARG A C 1
ATOM 753 O O . ARG A 1 98 ? 13.445 2.316 -7.945 1 94 98 ARG A O 1
ATOM 760 N N . ALA A 1 99 ? 14.109 0.262 -7.461 1 94.44 99 ALA A N 1
ATOM 761 C CA . ALA A 1 99 ? 12.773 -0.115 -7.008 1 94.44 99 ALA A CA 1
ATOM 762 C C . ALA A 1 99 ? 12.352 0.71 -5.793 1 94.44 99 ALA A C 1
ATOM 764 O O . ALA A 1 99 ? 11.211 1.169 -5.711 1 94.44 99 ALA A O 1
ATOM 765 N N . CYS A 1 100 ? 13.258 0.898 -4.898 1 95.12 100 CYS A N 1
ATOM 766 C CA . CYS A 1 100 ? 12.969 1.69 -3.711 1 95.12 100 CYS A CA 1
ATOM 767 C C . CYS A 1 100 ? 12.672 3.141 -4.078 1 95.12 100 CYS A C 1
ATOM 769 O O . CYS A 1 100 ? 11.734 3.742 -3.555 1 95.12 100 CYS A O 1
ATOM 771 N N . ALA A 1 101 ? 13.5 3.695 -4.953 1 95.19 101 ALA A N 1
ATOM 772 C CA . ALA A 1 101 ? 13.242 5.059 -5.41 1 95.19 101 ALA A CA 1
ATOM 773 C C . ALA A 1 101 ? 11.852 5.176 -6.031 1 95.19 101 ALA A C 1
ATOM 775 O O . ALA A 1 101 ? 11.133 6.152 -5.793 1 95.19 101 ALA A O 1
ATOM 776 N N . GLY A 1 102 ? 11.508 4.195 -6.805 1 93.88 102 GLY A N 1
ATOM 777 C CA . GLY A 1 102 ? 10.172 4.156 -7.391 1 93.88 102 GLY A CA 1
ATOM 778 C C . GLY A 1 102 ? 9.07 4.094 -6.355 1 93.88 102 GLY A C 1
ATOM 779 O O . GLY A 1 102 ? 8.023 4.738 -6.512 1 93.88 102 GLY A O 1
ATOM 780 N N . MET A 1 103 ? 9.297 3.391 -5.246 1 94.44 103 MET A N 1
ATOM 781 C CA . MET A 1 103 ? 8.312 3.279 -4.168 1 94.44 103 MET A CA 1
ATOM 782 C C . MET A 1 103 ? 8.062 4.633 -3.514 1 94.44 103 MET A C 1
ATOM 784 O O . MET A 1 103 ? 6.918 5.016 -3.279 1 94.44 103 MET A O 1
ATOM 788 N N . TYR A 1 104 ? 9.078 5.293 -3.303 1 95.06 104 TYR A N 1
ATOM 789 C CA . TYR A 1 104 ? 8.914 6.617 -2.711 1 95.06 104 TYR A CA 1
ATOM 790 C C . TYR A 1 104 ? 8.242 7.57 -3.686 1 95.06 104 TYR A C 1
ATOM 792 O O . TYR A 1 104 ? 7.438 8.414 -3.279 1 95.06 104 TYR A O 1
ATOM 800 N N . GLY A 1 105 ? 8.555 7.449 -4.906 1 95.38 105 GLY A N 1
ATOM 801 C CA . GLY A 1 105 ? 7.836 8.203 -5.918 1 95.38 105 GLY A CA 1
ATOM 802 C C . GLY A 1 105 ? 6.348 7.91 -5.93 1 95.38 105 GLY A C 1
ATOM 803 O O . GLY A 1 105 ? 5.527 8.828 -5.965 1 95.38 105 GLY A O 1
ATOM 804 N N . ASN A 1 106 ? 6.027 6.633 -5.879 1 93.19 106 ASN A N 1
ATOM 805 C CA . ASN A 1 106 ? 4.629 6.215 -5.828 1 93.19 106 ASN A CA 1
ATOM 806 C C . ASN A 1 106 ? 3.928 6.758 -4.582 1 93.19 106 ASN A C 1
ATOM 808 O O . ASN A 1 106 ? 2.748 7.109 -4.633 1 93.19 106 ASN A O 1
ATOM 812 N N . ALA A 1 107 ? 4.668 6.707 -3.471 1 96.19 107 ALA A N 1
ATOM 813 C CA . ALA A 1 107 ? 4.105 7.285 -2.254 1 96.19 107 ALA A CA 1
ATOM 814 C C . ALA A 1 107 ? 3.748 8.758 -2.459 1 96.19 107 ALA A C 1
ATOM 816 O O . ALA A 1 107 ? 2.664 9.195 -2.074 1 96.19 107 ALA A O 1
ATOM 817 N N . GLY A 1 108 ? 4.637 9.547 -3.074 1 97.94 108 GLY A N 1
ATOM 818 C CA . GLY A 1 108 ? 4.359 10.938 -3.385 1 97.94 108 GLY A CA 1
ATOM 819 C C . GLY A 1 108 ? 3.131 11.125 -4.258 1 97.94 108 GLY A C 1
ATOM 820 O O . GLY A 1 108 ? 2.301 11.992 -3.994 1 97.94 108 GLY A O 1
ATOM 821 N N . GLU A 1 109 ? 3.002 10.328 -5.223 1 95.69 109 GLU A N 1
ATOM 822 C CA . GLU A 1 109 ? 1.863 10.414 -6.133 1 95.69 109 GLU A CA 1
ATOM 823 C C . GLU A 1 109 ? 0.557 10.086 -5.414 1 95.69 109 GLU A C 1
ATOM 825 O O . GLU A 1 109 ? -0.458 10.75 -5.633 1 95.69 109 GLU A O 1
ATOM 830 N N . ALA A 1 110 ? 0.618 9.055 -4.586 1 96 110 ALA A N 1
ATOM 831 C CA . ALA A 1 110 ? -0.565 8.703 -3.803 1 96 110 ALA A CA 1
ATOM 832 C C . ALA A 1 110 ? -0.977 9.852 -2.885 1 96 110 ALA A C 1
ATOM 834 O O . ALA A 1 110 ? -2.166 10.148 -2.748 1 96 110 ALA A O 1
ATOM 835 N N . LEU A 1 111 ? -0.085 10.484 -2.328 1 98.69 111 LEU A N 1
ATOM 836 C CA . LEU A 1 111 ? -0.363 11.602 -1.424 1 98.69 111 LEU A CA 1
ATOM 837 C C . LEU A 1 111 ? -0.912 12.797 -2.189 1 98.69 111 LEU A C 1
ATOM 839 O O . LEU A 1 111 ? -1.773 13.523 -1.683 1 98.69 111 LEU A O 1
ATOM 843 N N . ARG A 1 112 ? -0.449 13.016 -3.373 1 98.62 112 ARG A N 1
ATOM 844 C CA . ARG A 1 112 ? -1.03 14.062 -4.203 1 98.62 112 ARG A CA 1
ATOM 845 C C . ARG A 1 112 ? -2.488 13.758 -4.531 1 98.62 112 ARG A C 1
ATOM 847 O O . ARG A 1 112 ? -3.334 14.656 -4.512 1 98.62 112 ARG A O 1
ATOM 854 N N . SER A 1 113 ? -2.721 12.516 -4.766 1 96.94 113 SER A N 1
ATOM 855 C CA . SER A 1 113 ? -4.102 12.109 -4.992 1 96.94 113 SER A CA 1
ATOM 856 C C . SER A 1 113 ? -4.957 12.328 -3.748 1 96.94 113 SER A C 1
ATOM 858 O O . SER A 1 113 ? -6.141 12.648 -3.848 1 96.94 113 SER A O 1
ATOM 860 N N . ALA A 1 114 ? -4.363 12.117 -2.588 1 98.25 114 ALA A N 1
ATOM 861 C CA . ALA A 1 114 ? -5.07 12.383 -1.337 1 98.25 114 ALA A CA 1
ATOM 862 C C . ALA A 1 114 ? -5.438 13.859 -1.217 1 98.25 114 ALA A C 1
ATOM 864 O O . ALA A 1 114 ? -6.543 14.195 -0.791 1 98.25 114 ALA A O 1
ATOM 865 N N . VAL A 1 115 ? -4.535 14.711 -1.618 1 98.62 115 VAL A N 1
ATOM 866 C CA . VAL A 1 115 ? -4.805 16.141 -1.587 1 98.62 115 VAL A CA 1
ATOM 867 C C . VAL A 1 115 ? -5.969 16.469 -2.52 1 98.62 115 VAL A C 1
ATOM 869 O O . VAL A 1 115 ? -6.848 17.266 -2.17 1 98.62 115 VAL A O 1
ATOM 872 N N . ASP A 1 116 ? -5.961 15.891 -3.695 1 97.88 116 ASP A N 1
ATOM 873 C CA . ASP A 1 116 ? -7.062 16.094 -4.633 1 97.88 116 ASP A CA 1
ATOM 874 C C . ASP A 1 116 ? -8.383 15.641 -4.023 1 97.88 116 ASP A C 1
ATOM 876 O O . ASP A 1 116 ? -9.398 16.328 -4.148 1 97.88 116 ASP A O 1
ATOM 880 N N . ALA A 1 117 ? -8.375 14.523 -3.367 1 96.88 117 ALA A N 1
ATOM 881 C CA . ALA A 1 117 ? -9.578 14 -2.727 1 96.88 117 ALA A CA 1
ATOM 882 C C . ALA A 1 117 ? -10.062 14.93 -1.623 1 96.88 117 ALA A C 1
ATOM 884 O O . ALA A 1 117 ? -11.273 15.109 -1.439 1 96.88 117 ALA A O 1
ATOM 885 N N . LEU A 1 118 ? -9.164 15.477 -0.89 1 97.38 118 LEU A N 1
ATOM 886 C CA . LEU A 1 118 ? -9.523 16.438 0.141 1 97.38 118 LEU A CA 1
ATOM 887 C C . LEU A 1 118 ? -10.227 17.656 -0.469 1 97.38 118 LEU A C 1
ATOM 889 O O . LEU A 1 118 ? -11.172 18.188 0.116 1 97.38 118 LEU A O 1
ATOM 893 N N . GLY A 1 119 ? -9.695 18.078 -1.627 1 96.94 119 GLY A N 1
ATOM 894 C CA . GLY A 1 119 ? -10.344 19.188 -2.33 1 96.94 119 GLY A CA 1
ATOM 895 C C . GLY A 1 119 ? -11.789 18.906 -2.668 1 96.94 119 GLY A C 1
ATOM 896 O O . GLY A 1 119 ? -12.633 19.797 -2.605 1 96.94 119 GLY A O 1
ATOM 897 N N . ASP A 1 120 ? -12.078 17.688 -2.938 1 95 120 ASP A N 1
ATOM 898 C CA . ASP A 1 120 ? -13.43 17.266 -3.27 1 95 120 ASP A CA 1
ATOM 899 C C . ASP A 1 120 ? -14.203 16.859 -2.014 1 95 120 ASP A C 1
ATOM 901 O O . ASP A 1 120 ? -15.32 16.344 -2.102 1 95 120 ASP A O 1
ATOM 905 N N . GLU A 1 121 ? -13.578 16.969 -0.9 1 95.38 121 GLU A N 1
ATOM 906 C CA . GLU A 1 121 ? -14.117 16.578 0.401 1 95.38 121 GLU A CA 1
ATOM 907 C C . GLU A 1 121 ? -14.492 15.094 0.424 1 95.38 121 GLU A C 1
ATOM 909 O O . GLU A 1 121 ? -15.477 14.711 1.05 1 95.38 121 GLU A O 1
ATOM 914 N N . ASN A 1 122 ? -13.797 14.367 -0.35 1 94.19 122 ASN A N 1
ATOM 915 C CA . ASN A 1 122 ? -13.898 12.914 -0.313 1 94.19 122 ASN A CA 1
ATOM 916 C C . ASN A 1 122 ? -12.883 12.305 0.654 1 94.19 122 ASN A C 1
ATOM 918 O O . ASN A 1 122 ? -11.844 11.789 0.232 1 94.19 122 ASN A O 1
ATOM 922 N N . TYR A 1 123 ? -13.195 12.227 1.91 1 95.5 123 TYR A N 1
ATOM 923 C CA . TYR A 1 123 ? -12.266 11.867 2.975 1 95.5 123 TYR A CA 1
ATOM 924 C C . TYR A 1 123 ? -11.969 10.375 2.949 1 95.5 123 TYR A C 1
ATOM 926 O O . TYR A 1 123 ? -10.859 9.945 3.289 1 95.5 123 TYR A O 1
ATOM 934 N N . ASP A 1 124 ? -12.977 9.625 2.516 1 94.12 124 ASP A N 1
ATOM 935 C CA . ASP A 1 124 ? -12.734 8.188 2.418 1 94.12 124 ASP A CA 1
ATOM 936 C C . ASP A 1 124 ? -11.656 7.879 1.382 1 94.12 124 ASP A C 1
ATOM 938 O O . ASP A 1 124 ? -10.766 7.07 1.631 1 94.12 124 ASP A O 1
ATOM 942 N N . TYR A 1 125 ? -11.719 8.594 0.264 1 93.94 125 TYR A N 1
ATOM 943 C CA . TYR A 1 125 ? -10.719 8.367 -0.772 1 93.94 125 TYR A CA 1
ATOM 944 C C . TYR A 1 125 ? -9.375 8.945 -0.365 1 93.94 125 TYR A C 1
ATOM 946 O O . TYR A 1 125 ? -8.32 8.391 -0.704 1 93.94 125 TYR A O 1
ATOM 954 N N . ALA A 1 126 ? -9.391 10.039 0.357 1 97.06 126 ALA A N 1
ATOM 955 C CA . ALA A 1 126 ? -8.133 10.562 0.905 1 97.06 126 ALA A CA 1
ATOM 956 C C . ALA A 1 126 ? -7.477 9.539 1.827 1 97.06 126 ALA A C 1
ATOM 958 O O . ALA A 1 126 ? -6.27 9.305 1.74 1 97.06 126 ALA A O 1
ATOM 959 N N . TYR A 1 127 ? -8.258 8.922 2.66 1 96 127 TYR A N 1
ATOM 960 C CA . TYR A 1 127 ? -7.766 7.902 3.578 1 96 127 TYR A CA 1
ATOM 961 C C . TYR A 1 127 ? -7.09 6.77 2.816 1 96 127 TYR A C 1
ATOM 963 O O . TYR A 1 127 ? -6.012 6.312 3.201 1 96 127 TYR A O 1
ATOM 971 N N . VAL A 1 128 ? -7.703 6.367 1.743 1 94.19 128 VAL A N 1
ATOM 972 C CA . VAL A 1 128 ? -7.184 5.262 0.943 1 94.19 128 VAL A CA 1
ATOM 973 C C . VAL A 1 128 ? -5.809 5.625 0.39 1 94.19 128 VAL A C 1
ATOM 975 O O . VAL A 1 128 ? -4.863 4.836 0.485 1 94.19 128 VAL A O 1
ATOM 978 N N . HIS A 1 129 ? -5.703 6.785 -0.139 1 96 129 HIS A N 1
ATOM 979 C CA . HIS A 1 129 ? -4.453 7.191 -0.766 1 96 129 HIS A CA 1
ATOM 980 C C . HIS A 1 129 ? -3.359 7.406 0.276 1 96 129 HIS A C 1
ATOM 982 O O . HIS A 1 129 ? -2.203 7.035 0.056 1 96 129 HIS A O 1
ATOM 988 N N . VAL A 1 130 ? -3.664 7.938 1.407 1 97.81 130 VAL A N 1
ATOM 989 C CA . VAL A 1 130 ? -2.668 8.102 2.459 1 97.81 130 VAL A CA 1
ATOM 990 C C . VAL A 1 130 ? -2.234 6.738 2.986 1 97.81 130 VAL A C 1
ATOM 992 O O . VAL A 1 130 ? -1.05 6.516 3.246 1 97.81 130 VAL A O 1
ATOM 995 N N . SER A 1 131 ? -3.137 5.848 3.184 1 95.44 131 SER A N 1
ATOM 996 C CA . SER A 1 131 ? -2.83 4.5 3.652 1 95.44 131 SER A CA 1
ATOM 997 C C . SER A 1 131 ? -1.87 3.791 2.705 1 95.44 131 SER A C 1
ATOM 999 O O . SER A 1 131 ? -0.936 3.119 3.148 1 95.44 131 SER A O 1
ATOM 1001 N N . ALA A 1 132 ? -2.174 3.977 1.389 1 93.12 132 ALA A N 1
ATOM 1002 C CA . ALA A 1 132 ? -1.271 3.379 0.408 1 93.12 132 ALA A CA 1
ATOM 1003 C C . ALA A 1 132 ? 0.133 3.965 0.527 1 93.12 132 AL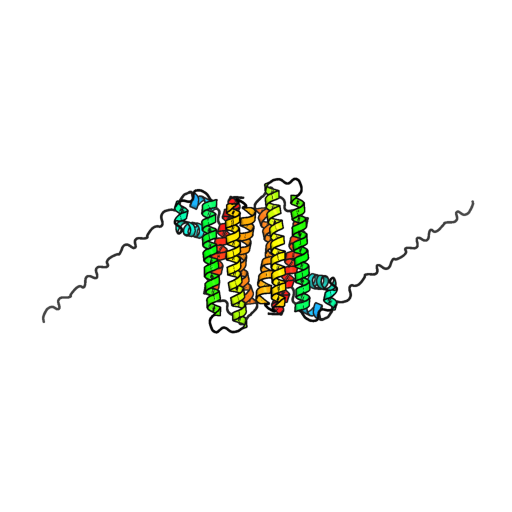A A C 1
ATOM 1005 O O . ALA A 1 132 ? 1.122 3.229 0.506 1 93.12 132 ALA A O 1
ATOM 1006 N N . ALA A 1 133 ? 0.186 5.219 0.641 1 96.19 133 ALA A N 1
ATOM 1007 C CA . ALA A 1 133 ? 1.475 5.898 0.744 1 96.19 133 ALA A CA 1
ATOM 1008 C C . ALA A 1 133 ? 2.242 5.434 1.98 1 96.19 133 ALA A C 1
ATOM 1010 O O . ALA A 1 133 ? 3.467 5.297 1.942 1 96.19 133 ALA A O 1
ATOM 1011 N N . ARG A 1 134 ? 1.587 5.188 3.029 1 95.44 134 ARG A N 1
ATOM 1012 C CA . ARG A 1 134 ? 2.195 4.809 4.301 1 95.44 134 ARG A CA 1
ATOM 1013 C C . ARG A 1 134 ? 2.969 3.502 4.172 1 95.44 134 ARG A C 1
ATOM 1015 O O . ARG A 1 134 ? 3.996 3.314 4.824 1 95.44 134 ARG A O 1
ATOM 1022 N N . ASP A 1 135 ? 2.539 2.658 3.336 1 90.19 135 ASP A N 1
ATOM 1023 C CA . ASP A 1 135 ? 3.047 1.289 3.312 1 90.19 135 ASP A CA 1
ATOM 1024 C C . ASP A 1 135 ? 4.227 1.159 2.354 1 90.19 135 ASP A C 1
ATOM 1026 O O . ASP A 1 135 ? 4.988 0.193 2.426 1 90.19 135 ASP A O 1
ATOM 1030 N N . TYR A 1 136 ? 4.496 2.137 1.525 1 90.81 136 TYR A N 1
ATOM 1031 C CA . TYR A 1 136 ? 5.543 2.043 0.515 1 90.81 136 TYR A CA 1
ATOM 1032 C C . TYR A 1 136 ? 6.922 1.972 1.163 1 90.81 136 TYR A C 1
ATOM 1034 O O . TYR A 1 136 ? 7.75 1.139 0.786 1 90.81 136 TYR A O 1
ATOM 1042 N N . PRO A 1 137 ? 7.215 2.723 2.234 1 86.19 137 PRO A N 1
ATOM 1043 C CA . PRO A 1 137 ? 8.562 2.676 2.809 1 86.19 137 PRO A CA 1
ATOM 1044 C C . PRO A 1 137 ? 8.93 1.296 3.352 1 86.19 137 PRO A C 1
ATOM 1046 O O . PRO A 1 137 ? 10.055 0.836 3.172 1 86.19 137 PRO A O 1
ATOM 1049 N N . SER A 1 138 ? 7.996 0.655 4.004 1 89.06 138 SER A N 1
ATOM 1050 C CA . SER A 1 138 ? 8.297 -0.653 4.578 1 89.06 138 SER A CA 1
ATOM 1051 C C . SER A 1 138 ? 8.539 -1.691 3.49 1 89.06 138 SER A C 1
ATOM 1053 O O . SER A 1 138 ? 9.25 -2.676 3.711 1 89.06 138 SER A O 1
ATOM 1055 N N . THR A 1 139 ? 8.008 -1.477 2.35 1 90.06 139 THR A N 1
ATOM 1056 C CA . THR A 1 139 ? 8.25 -2.375 1.226 1 90.06 139 THR A CA 1
ATOM 1057 C C . THR A 1 139 ? 9.703 -2.301 0.773 1 90.06 139 THR A C 1
ATOM 1059 O O . THR A 1 139 ? 10.297 -3.318 0.403 1 90.06 139 THR A O 1
ATOM 1062 N N . CYS A 1 140 ? 10.297 -1.142 0.864 1 91.25 140 CYS A N 1
ATOM 1063 C CA . CYS A 1 140 ? 11.703 -0.994 0.522 1 91.25 140 CYS A CA 1
ATOM 1064 C C . CYS A 1 140 ? 12.586 -1.806 1.468 1 91.25 140 CYS A C 1
ATOM 1066 O O . CYS A 1 140 ? 13.484 -2.523 1.024 1 91.25 140 CYS A O 1
ATOM 1068 N N . SER A 1 141 ? 12.359 -1.682 2.754 1 90.44 141 SER A N 1
ATOM 1069 C CA . SER A 1 141 ? 13.117 -2.453 3.734 1 90.44 141 SER A CA 1
ATOM 1070 C C . SER A 1 141 ? 12.961 -3.951 3.5 1 90.44 141 SER A C 1
ATOM 1072 O O . SER A 1 141 ? 13.922 -4.711 3.645 1 90.44 141 SER A O 1
ATOM 1074 N N . ARG A 1 142 ? 11.789 -4.332 3.133 1 89.75 142 ARG A N 1
ATOM 1075 C CA . ARG A 1 142 ? 11.523 -5.738 2.848 1 89.75 142 ARG A CA 1
ATOM 1076 C C . ARG A 1 142 ? 12.281 -6.195 1.602 1 89.75 142 ARG A C 1
ATOM 1078 O O . ARG A 1 142 ? 12.773 -7.324 1.547 1 89.75 142 ARG A O 1
ATOM 1085 N N . LEU A 1 143 ? 12.391 -5.352 0.618 1 91.88 143 LEU A N 1
ATOM 1086 C CA . LEU A 1 143 ? 13.133 -5.668 -0.598 1 91.88 143 LEU A CA 1
ATOM 1087 C C . LEU A 1 143 ? 14.602 -5.922 -0.286 1 91.88 143 LEU A C 1
ATOM 1089 O O . LEU A 1 143 ? 15.195 -6.867 -0.808 1 91.88 143 LEU A O 1
ATOM 1093 N N . PHE A 1 144 ? 15.18 -5.152 0.608 1 91.81 144 PHE A N 1
ATOM 1094 C CA . PHE A 1 144 ? 16.562 -5.348 0.997 1 91.81 144 PHE A CA 1
ATOM 1095 C C . PHE A 1 144 ? 16.75 -6.68 1.719 1 91.81 144 PHE A C 1
ATOM 1097 O O . PHE A 1 144 ? 17.797 -7.324 1.594 1 91.81 144 PHE A O 1
ATOM 1104 N N . ARG A 1 145 ? 15.773 -7.074 2.41 1 89.31 145 ARG A N 1
ATOM 1105 C CA . ARG A 1 145 ? 15.875 -8.305 3.193 1 89.31 145 ARG A CA 1
ATOM 1106 C C . ARG A 1 145 ? 15.859 -9.531 2.289 1 89.31 145 ARG A C 1
ATOM 1108 O O . ARG A 1 145 ? 16.266 -10.617 2.705 1 89.31 145 ARG A O 1
ATOM 1115 N N . MET A 1 146 ? 15.359 -9.367 1.071 1 87 146 MET A N 1
ATOM 1116 C CA . MET A 1 146 ? 15.352 -10.477 0.123 1 87 146 MET A CA 1
ATOM 1117 C C . MET A 1 146 ? 16.766 -10.82 -0.327 1 87 146 MET A C 1
ATOM 1119 O O . MET A 1 146 ? 17 -11.891 -0.889 1 87 146 MET A O 1
ATOM 1123 N N . TYR A 1 147 ? 17.672 -9.914 -0.001 1 90.5 147 TYR A N 1
ATOM 1124 C CA . TYR A 1 147 ? 19.062 -10.102 -0.382 1 90.5 147 TYR A CA 1
ATOM 1125 C C . TYR A 1 147 ? 19.984 -10.008 0.833 1 90.5 147 TYR A C 1
ATOM 1127 O O . TYR A 1 147 ? 20.5 -8.93 1.152 1 90.5 147 TYR A O 1
ATOM 1135 N N . PRO A 1 148 ? 20.359 -11.125 1.407 1 87.88 148 PRO A N 1
ATOM 1136 C CA . PRO A 1 148 ? 21.078 -11.141 2.678 1 87.88 148 PRO A CA 1
ATOM 1137 C C . PRO A 1 148 ? 22.438 -10.445 2.582 1 87.88 148 PRO A C 1
ATOM 1139 O O . PRO A 1 148 ? 22.969 -9.969 3.59 1 87.88 148 PRO A O 1
ATOM 1142 N N . ARG A 1 149 ? 23.031 -10.312 1.416 1 89.75 149 ARG A N 1
ATOM 1143 C CA . ARG A 1 149 ? 24.359 -9.711 1.271 1 89.75 149 ARG A CA 1
ATOM 1144 C C . ARG A 1 149 ? 24.266 -8.188 1.223 1 89.75 149 ARG A C 1
ATOM 1146 O O . ARG A 1 149 ? 25.266 -7.492 1.338 1 89.75 149 ARG A O 1
ATOM 1153 N N . LEU A 1 150 ? 23 -7.715 1.101 1 91.12 150 LEU A N 1
ATOM 1154 C CA . LEU A 1 150 ? 22.828 -6.27 1.012 1 91.12 150 LEU A CA 1
ATOM 1155 C C . LEU A 1 150 ? 22.516 -5.676 2.381 1 91.12 150 LEU A C 1
ATOM 1157 O O . LEU A 1 150 ? 21.781 -6.27 3.172 1 91.12 150 LEU A O 1
ATOM 1161 N N . LYS A 1 151 ? 23.141 -4.539 2.6 1 89.19 151 LYS A N 1
ATOM 1162 C CA . LYS A 1 151 ? 22.844 -3.773 3.809 1 89.19 151 LYS A CA 1
ATOM 1163 C C . LYS A 1 151 ? 21.906 -2.605 3.506 1 89.19 151 LYS A C 1
ATOM 1165 O O . LYS A 1 151 ? 22.141 -1.842 2.568 1 89.19 151 LYS A O 1
ATOM 1170 N N . TYR A 1 152 ? 20.953 -2.525 4.312 1 89.75 152 TYR A N 1
ATOM 1171 C CA . TYR A 1 152 ? 20.031 -1.391 4.191 1 89.75 152 TYR A CA 1
ATOM 1172 C C . TYR A 1 152 ? 20.703 -0.112 4.699 1 89.75 152 TYR A C 1
ATOM 1174 O O . TYR A 1 152 ? 21.141 -0.043 5.848 1 89.75 152 TYR A O 1
ATOM 1182 N N . PRO A 1 153 ? 20.766 0.938 3.875 1 87.31 153 PRO A N 1
ATOM 1183 C CA . PRO A 1 153 ? 21.453 2.156 4.312 1 87.31 153 PRO A CA 1
ATOM 1184 C C . PRO A 1 153 ? 20.781 2.811 5.516 1 87.31 153 PRO A C 1
ATOM 1186 O O . PRO A 1 153 ? 19.562 2.965 5.539 1 87.31 153 PRO A O 1
ATOM 1189 N N . THR A 1 154 ? 21.594 3.242 6.426 1 87.56 154 THR A N 1
ATOM 1190 C CA . THR A 1 154 ? 21.109 3.775 7.691 1 87.56 154 THR A CA 1
ATOM 1191 C C . THR A 1 154 ? 20.25 5.016 7.453 1 87.56 154 THR A C 1
ATOM 1193 O O . THR A 1 154 ? 19.234 5.211 8.125 1 87.56 154 THR A O 1
ATOM 1196 N N . LYS A 1 155 ? 20.641 5.902 6.617 1 86.94 155 LYS A N 1
ATOM 1197 C CA . LYS A 1 155 ? 19.875 7.109 6.32 1 86.94 155 LYS A CA 1
ATOM 1198 C C . LYS A 1 155 ? 18.484 6.762 5.785 1 86.94 155 LYS A C 1
ATOM 1200 O O . LYS A 1 155 ? 17.5 7.438 6.102 1 86.94 155 LYS A O 1
ATOM 1205 N N . MET A 1 156 ? 18.375 5.695 5.02 1 89 156 MET A N 1
ATOM 1206 C CA . MET A 1 156 ? 17.094 5.254 4.492 1 89 156 MET A CA 1
ATOM 1207 C C . MET A 1 156 ? 16.188 4.742 5.609 1 89 156 MET A C 1
ATOM 1209 O O . MET A 1 156 ? 14.992 5.023 5.625 1 89 156 MET A O 1
ATOM 1213 N N . ALA A 1 157 ? 16.766 4.051 6.535 1 87.62 157 ALA A N 1
ATOM 1214 C CA . ALA A 1 157 ? 15.984 3.518 7.652 1 87.62 157 ALA A CA 1
ATOM 1215 C C . ALA A 1 157 ? 15.367 4.641 8.477 1 87.62 157 ALA A C 1
ATOM 1217 O O . ALA A 1 157 ? 14.18 4.59 8.812 1 87.62 157 ALA A O 1
ATOM 1218 N N . ARG A 1 158 ? 16.094 5.703 8.734 1 86.31 158 ARG A N 1
ATOM 1219 C CA . ARG A 1 158 ? 15.617 6.824 9.539 1 86.31 158 ARG A CA 1
ATOM 1220 C C . ARG A 1 158 ? 14.531 7.605 8.805 1 86.31 158 ARG A C 1
ATOM 1222 O O . ARG A 1 158 ? 13.547 8.023 9.414 1 86.31 158 ARG A O 1
ATOM 1229 N N . ARG A 1 159 ? 14.688 7.738 7.57 1 85.31 159 ARG A N 1
ATOM 1230 C CA . ARG A 1 159 ? 13.742 8.531 6.793 1 85.31 159 ARG A CA 1
ATOM 1231 C C . ARG A 1 159 ? 12.469 7.734 6.52 1 85.31 159 ARG A C 1
ATOM 1233 O O . ARG A 1 159 ? 11.391 8.312 6.359 1 85.31 159 ARG A O 1
ATOM 1240 N N . GLU A 1 160 ? 12.594 6.441 6.453 1 89.19 160 GLU A N 1
ATOM 1241 C CA . GLU A 1 160 ? 11.445 5.551 6.336 1 89.19 160 GLU A CA 1
ATOM 1242 C C . GLU A 1 160 ? 10.453 5.777 7.473 1 89.19 160 GLU A C 1
ATOM 1244 O O . GLU A 1 160 ? 9.242 5.824 7.246 1 89.19 160 GLU A O 1
ATOM 1249 N N . GLU A 1 161 ? 10.984 5.949 8.617 1 91.56 161 GLU A N 1
ATOM 1250 C CA . GLU A 1 161 ? 10.141 6.172 9.789 1 91.56 161 GLU A CA 1
ATOM 1251 C C . GLU A 1 161 ? 9.398 7.504 9.695 1 91.56 161 GLU A C 1
ATOM 1253 O O . GLU A 1 161 ? 8.234 7.605 10.086 1 91.56 161 GLU A O 1
ATOM 1258 N N . GLY A 1 162 ? 10.086 8.453 9.164 1 94.19 162 GLY A N 1
ATOM 1259 C CA . GLY A 1 162 ? 9.484 9.773 9.039 1 94.19 162 GLY A CA 1
ATOM 1260 C C . GLY A 1 162 ? 8.25 9.781 8.164 1 94.19 162 GLY A C 1
ATOM 1261 O O . GLY A 1 162 ? 7.191 10.266 8.578 1 94.19 162 GLY A O 1
ATOM 1262 N N . LEU A 1 163 ? 8.336 9.219 6.992 1 96.75 163 LEU A N 1
ATOM 1263 C CA . LEU A 1 163 ? 7.195 9.188 6.078 1 96.75 163 LEU A CA 1
ATOM 1264 C C . LEU A 1 163 ? 6.039 8.406 6.68 1 96.75 163 LEU A C 1
ATOM 1266 O O . LEU A 1 163 ? 4.883 8.82 6.586 1 96.75 163 LEU A O 1
ATOM 1270 N N . GLU A 1 164 ? 6.328 7.293 7.293 1 96.38 164 GLU A N 1
ATOM 1271 C CA . GLU A 1 164 ? 5.293 6.5 7.953 1 96.38 164 GLU A CA 1
ATOM 1272 C C . GLU A 1 164 ? 4.59 7.309 9.039 1 96.38 164 GLU A C 1
ATOM 1274 O O . GLU A 1 164 ? 3.365 7.25 9.172 1 96.38 164 GLU A O 1
ATOM 1279 N N . GLN A 1 165 ? 5.344 8.047 9.781 1 97.19 165 GLN A N 1
ATOM 1280 C CA . GLN A 1 165 ? 4.781 8.828 10.875 1 97.19 165 GLN A CA 1
ATOM 1281 C C . GLN A 1 165 ? 3.902 9.961 10.352 1 97.19 165 GLN A C 1
ATOM 1283 O O . GLN A 1 165 ? 2.812 10.203 10.867 1 97.19 165 GLN A O 1
ATOM 1288 N N . PHE A 1 166 ? 4.328 10.656 9.297 1 98.5 166 PHE A N 1
ATOM 1289 C CA . PHE A 1 166 ? 3.514 11.711 8.711 1 98.5 166 PHE A CA 1
ATOM 1290 C C . PHE A 1 166 ? 2.207 11.148 8.164 1 98.5 166 PHE A C 1
ATOM 1292 O O . PHE A 1 166 ? 1.143 11.734 8.359 1 98.5 166 PHE A O 1
ATOM 1299 N N . CYS A 1 167 ? 2.287 10.031 7.516 1 98.31 167 CYS A N 1
ATOM 1300 C CA . CYS A 1 167 ? 1.087 9.398 6.977 1 98.31 167 CYS A CA 1
ATOM 1301 C C . CYS A 1 167 ? 0.16 8.945 8.094 1 98.31 167 CYS A C 1
ATOM 1303 O O . CYS A 1 167 ? -1.062 9.055 7.98 1 98.31 167 CYS A O 1
ATOM 1305 N N . THR A 1 168 ? 0.754 8.438 9.195 1 97.88 168 THR A N 1
ATOM 1306 C CA . THR A 1 168 ? -0.057 8.031 10.344 1 97.88 168 THR A CA 1
ATOM 1307 C C . THR A 1 168 ? -0.792 9.234 10.93 1 97.88 168 THR A C 1
ATOM 1309 O O . THR A 1 168 ? -1.988 9.156 11.219 1 97.88 168 THR A O 1
ATOM 1312 N N . ILE A 1 169 ? -0.126 10.32 11.086 1 98.69 169 ILE A N 1
ATOM 1313 C CA . ILE A 1 169 ? -0.752 11.555 11.555 1 98.69 169 ILE A CA 1
ATOM 1314 C C . ILE A 1 169 ? -1.883 11.953 10.609 1 98.69 169 ILE A C 1
ATOM 1316 O O . ILE A 1 169 ? -2.98 12.289 11.055 1 98.69 169 ILE A O 1
ATOM 1320 N N . ALA A 1 170 ? -1.618 11.891 9.305 1 98.75 170 ALA A N 1
ATOM 1321 C CA . ALA A 1 170 ? -2.629 12.234 8.305 1 98.75 170 ALA A CA 1
ATOM 1322 C C . ALA A 1 170 ? -3.85 11.328 8.422 1 98.75 170 ALA A C 1
ATOM 1324 O O . ALA A 1 170 ? -4.988 11.797 8.344 1 98.75 170 ALA A O 1
ATOM 1325 N N . LEU A 1 171 ? -3.621 10.078 8.625 1 97.81 171 LEU A N 1
ATOM 1326 C CA . LEU A 1 171 ? -4.711 9.117 8.758 1 97.81 171 LEU A CA 1
ATOM 1327 C C . LEU A 1 171 ? -5.531 9.398 10.016 1 97.81 171 LEU A C 1
ATOM 1329 O O . LEU A 1 171 ? -6.758 9.297 9.992 1 97.81 171 LEU A O 1
ATOM 1333 N N . ASP A 1 172 ? -4.836 9.719 11.055 1 97.12 172 ASP A N 1
ATOM 1334 C CA . ASP A 1 172 ? -5.539 10.078 12.289 1 97.12 172 ASP A CA 1
ATOM 1335 C C . ASP A 1 172 ? -6.453 11.281 12.062 1 97.12 172 ASP A C 1
ATOM 1337 O O . ASP A 1 172 ? -7.605 11.281 12.508 1 97.12 172 ASP A O 1
ATOM 1341 N N . ILE A 1 173 ? -5.969 12.242 11.359 1 97.81 173 ILE A N 1
ATOM 1342 C CA . ILE A 1 173 ? -6.727 13.477 11.172 1 97.81 173 ILE A CA 1
ATOM 1343 C C . ILE A 1 173 ? -7.867 13.242 10.188 1 97.81 173 ILE A C 1
ATOM 1345 O O . ILE A 1 173 ? -8.977 13.742 10.383 1 97.81 173 ILE A O 1
ATOM 1349 N N . VAL A 1 174 ? -7.574 12.531 9.102 1 96.5 174 VAL A N 1
ATOM 1350 C CA . VAL A 1 174 ? -8.625 12.289 8.117 1 96.5 174 VAL A CA 1
ATOM 1351 C C . VAL A 1 174 ? -9.781 11.539 8.773 1 96.5 174 VAL A C 1
ATOM 1353 O O . VAL A 1 174 ? -10.945 11.766 8.445 1 96.5 174 VAL A O 1
ATOM 1356 N N . SER A 1 175 ? -9.492 10.727 9.75 1 91.81 175 SER A N 1
ATOM 1357 C CA . SER A 1 175 ? -10.508 9.945 10.445 1 91.81 175 SER A CA 1
ATOM 1358 C C . SER A 1 175 ? -11.398 10.828 11.305 1 91.81 175 SER A C 1
ATOM 1360 O O . SER A 1 175 ? -12.523 10.453 11.641 1 91.81 175 SER A O 1
ATOM 1362 N N . LEU A 1 176 ? -10.906 11.977 11.625 1 90.69 176 LEU A N 1
ATOM 1363 C CA . LEU A 1 176 ? -11.688 12.953 12.375 1 90.69 176 LEU A CA 1
ATOM 1364 C C . LEU A 1 176 ? -12.703 13.648 11.469 1 90.69 176 LEU A C 1
ATOM 1366 O O . LEU A 1 176 ? -13.727 14.141 11.938 1 90.69 176 LEU A O 1
ATOM 1370 N N . LEU A 1 177 ? -12.414 13.789 10.234 1 90.62 177 LEU A N 1
ATOM 1371 C CA . LEU A 1 177 ? -13.211 14.57 9.297 1 90.62 177 LEU A CA 1
ATOM 1372 C C . LEU A 1 177 ? -14.32 13.727 8.688 1 90.62 177 LEU A C 1
ATOM 1374 O O . LEU A 1 177 ? -15.312 14.258 8.18 1 90.62 177 LEU A O 1
ATOM 1378 N N . GLY A 1 178 ? -14.133 12.352 8.609 1 75.31 178 GLY A N 1
ATOM 1379 C CA . GLY A 1 178 ? -15.125 11.469 8.023 1 75.31 178 GLY A CA 1
ATOM 1380 C C . GLY A 1 178 ? -16.094 10.898 9.039 1 75.31 178 GLY A C 1
ATOM 1381 O O . GLY A 1 178 ? -15.883 11.023 10.242 1 75.31 178 GLY A O 1
ATOM 1382 N N . MET B 1 1 ? -55.812 -68.938 4.527 1 36.5 1 MET B N 1
ATOM 1383 C CA . MET B 1 1 ? -54.656 -68.188 5.035 1 36.5 1 MET B CA 1
ATOM 1384 C C . MET B 1 1 ? -53.594 -68.062 3.961 1 36.5 1 MET B C 1
ATOM 1386 O O . MET B 1 1 ? -52.906 -69 3.625 1 36.5 1 MET B O 1
ATOM 1390 N N . ALA B 1 2 ? -53.906 -67.188 2.885 1 48.88 2 ALA B N 1
ATOM 1391 C CA . ALA B 1 2 ? -53.062 -67 1.722 1 48.88 2 ALA B CA 1
ATOM 1392 C C . ALA B 1 2 ? -51.688 -66.5 2.135 1 48.88 2 ALA B C 1
ATOM 1394 O O . ALA B 1 2 ? -51.562 -65.75 3.129 1 48.88 2 ALA B O 1
ATOM 1395 N N . PRO B 1 3 ? -50.562 -67.188 1.776 1 48.91 3 PRO B N 1
ATOM 1396 C CA . PRO B 1 3 ? -49.219 -66.75 2.115 1 48.91 3 PRO B CA 1
ATOM 1397 C C . PRO B 1 3 ? -48.906 -65.312 1.598 1 48.91 3 PRO B C 1
ATOM 1399 O O . PRO B 1 3 ? -49.375 -64.938 0.515 1 48.91 3 PRO B O 1
ATOM 1402 N N . ILE B 1 4 ? -48.938 -64.25 2.424 1 53.34 4 ILE B N 1
ATOM 1403 C CA . ILE B 1 4 ? -48.438 -62.906 2.162 1 53.34 4 ILE B CA 1
ATOM 1404 C C . ILE B 1 4 ? -47.031 -63 1.563 1 53.34 4 ILE B C 1
ATOM 1406 O O . ILE B 1 4 ? -46.125 -63.562 2.178 1 53.34 4 ILE B O 1
ATOM 1410 N N . SER B 1 5 ? -46.875 -63.094 0.255 1 48.66 5 SER B N 1
ATOM 1411 C CA . SER B 1 5 ? -45.625 -62.969 -0.464 1 48.66 5 SER B CA 1
ATOM 1412 C C . SER B 1 5 ? -44.875 -61.719 -0.051 1 48.66 5 SER B C 1
ATOM 1414 O O . SER B 1 5 ? -45.406 -60.625 -0.085 1 48.66 5 SER B O 1
ATOM 1416 N N . SER B 1 6 ? -44 -61.781 0.942 1 51.62 6 SER B N 1
ATOM 1417 C CA . SER B 1 6 ? -43.031 -60.75 1.34 1 51.62 6 SER B CA 1
ATOM 1418 C C . SER B 1 6 ? -42.281 -60.219 0.136 1 51.62 6 SER B C 1
ATOM 1420 O O . SER B 1 6 ? -41.562 -60.969 -0.536 1 51.62 6 SER B O 1
ATOM 1422 N N . PHE B 1 7 ? -42.812 -59.281 -0.596 1 52.59 7 PHE B N 1
ATOM 1423 C CA . PHE B 1 7 ? -42.031 -58.531 -1.574 1 52.59 7 PHE B CA 1
ATOM 1424 C C . PHE B 1 7 ? -40.812 -57.875 -0.923 1 52.59 7 PHE B C 1
ATOM 1426 O O . PHE B 1 7 ? -40.969 -56.969 -0.099 1 52.59 7 PHE B O 1
ATOM 1433 N N . ILE B 1 8 ? -39.719 -58.594 -0.746 1 50.28 8 ILE B N 1
ATOM 1434 C CA . ILE B 1 8 ? -38.438 -58.031 -0.394 1 50.28 8 ILE B CA 1
ATOM 1435 C C . ILE B 1 8 ? -38.031 -57 -1.429 1 50.28 8 ILE B C 1
ATOM 1437 O O . ILE B 1 8 ? -37.812 -57.312 -2.602 1 50.28 8 ILE B O 1
ATOM 1441 N N . ILE B 1 9 ? -38.469 -55.781 -1.276 1 52.09 9 ILE B N 1
ATOM 1442 C CA . ILE B 1 9 ? -37.875 -54.656 -2.008 1 52.09 9 ILE B CA 1
ATOM 1443 C C . ILE B 1 9 ? -36.375 -54.625 -1.796 1 52.09 9 ILE B C 1
ATOM 1445 O O . ILE B 1 9 ? -35.906 -54.406 -0.675 1 52.09 9 ILE B O 1
ATOM 1449 N N . PHE B 1 10 ? -35.594 -55.375 -2.623 1 47.88 10 PHE B N 1
ATOM 1450 C CA . PHE B 1 10 ? -34.156 -55.188 -2.732 1 47.88 10 PHE B CA 1
ATOM 1451 C C . PHE B 1 10 ? -33.812 -53.75 -3.086 1 47.88 10 PHE B C 1
ATOM 1453 O O . PHE B 1 10 ? -34.094 -53.281 -4.199 1 47.88 10 PHE B O 1
ATOM 1460 N N . PHE B 1 11 ? -33.844 -52.875 -2.1 1 46.81 11 PHE B N 1
ATOM 1461 C CA . PHE B 1 11 ? -33.188 -51.594 -2.289 1 46.81 11 PHE B CA 1
ATOM 1462 C C . PHE B 1 11 ? -31.75 -51.781 -2.818 1 46.81 11 PHE B C 1
ATOM 1464 O O . PHE B 1 11 ? -30.891 -52.281 -2.105 1 46.81 11 PHE B O 1
ATOM 1471 N N . PHE B 1 12 ? -31.578 -51.969 -4.133 1 44.94 12 PHE B N 1
ATOM 1472 C CA . PHE B 1 12 ? -30.266 -51.812 -4.766 1 44.94 12 PHE B CA 1
ATOM 1473 C C . PHE B 1 12 ? -29.609 -50.5 -4.379 1 44.94 12 PHE B C 1
ATOM 1475 O O . PHE B 1 12 ? -30.047 -49.438 -4.809 1 44.94 12 PHE B O 1
ATOM 1482 N N . PHE B 1 13 ? -29.016 -50.406 -3.17 1 46.16 13 PHE B N 1
ATOM 1483 C CA . PHE B 1 13 ? -28.047 -49.375 -2.908 1 46.16 13 PHE B CA 1
ATOM 1484 C C . PHE B 1 13 ? -27.031 -49.281 -4.043 1 46.16 13 PHE B C 1
ATOM 1486 O O . PHE B 1 13 ? -26.156 -50.125 -4.176 1 46.16 13 PHE B O 1
ATOM 1493 N N . PHE B 1 14 ? -27.422 -48.688 -5.199 1 46.44 14 PHE B N 1
ATOM 1494 C CA . PHE B 1 14 ? -26.422 -48.281 -6.168 1 46.44 14 PHE B CA 1
ATOM 1495 C C . PHE B 1 14 ? -25.297 -47.5 -5.484 1 46.44 14 PHE B C 1
ATOM 1497 O O . PHE B 1 14 ? -25.5 -46.375 -5.004 1 46.44 14 PHE B O 1
ATOM 1504 N N . PHE B 1 15 ? -24.328 -48.156 -4.848 1 48.31 15 PHE B N 1
ATOM 1505 C CA . PHE B 1 15 ? -23.062 -47.5 -4.484 1 48.31 15 PHE B CA 1
ATOM 1506 C C . PHE B 1 15 ? -22.484 -46.719 -5.656 1 48.31 15 PHE B C 1
ATOM 1508 O O . PHE B 1 15 ? -21.953 -47.312 -6.605 1 48.31 15 PHE B O 1
ATOM 1515 N N . PHE B 1 16 ? -23.047 -45.531 -6.039 1 53.25 16 PHE B N 1
ATOM 1516 C CA . PHE B 1 16 ? -22.312 -44.625 -6.918 1 53.25 16 PHE B CA 1
ATOM 1517 C C . PHE B 1 16 ? -20.875 -44.469 -6.438 1 53.25 16 PHE B C 1
ATOM 1519 O O . PHE B 1 16 ? -20.641 -44 -5.32 1 53.25 16 PHE B O 1
ATOM 1526 N N . PRO B 1 17 ? -19.938 -45.156 -7.016 1 52.81 17 PRO B N 1
ATOM 1527 C CA . PRO B 1 17 ? -18.562 -44.781 -6.656 1 52.81 17 PRO B CA 1
ATOM 1528 C C . PRO B 1 17 ? -18.344 -43.281 -6.727 1 52.81 17 PRO B C 1
ATOM 1530 O O . PRO B 1 17 ? -18.625 -42.656 -7.75 1 52.81 17 PRO B O 1
ATOM 1533 N N . LEU B 1 18 ? -18.438 -42.625 -5.609 1 55.28 18 LEU B N 1
ATOM 1534 C CA . LEU B 1 18 ? -17.875 -41.25 -5.602 1 55.28 18 LEU B CA 1
ATOM 1535 C C . LEU B 1 18 ? -16.562 -41.219 -6.367 1 55.28 18 LEU B C 1
ATOM 1537 O O . LEU B 1 18 ? -15.547 -41.75 -5.902 1 55.28 18 LEU B O 1
ATOM 1541 N N . LEU B 1 19 ? -16.562 -41.25 -7.672 1 50.41 19 LEU B N 1
ATOM 1542 C CA . LEU B 1 19 ? -15.367 -40.875 -8.406 1 50.41 19 LEU B CA 1
ATOM 1543 C C . LEU B 1 19 ? -14.688 -39.656 -7.766 1 50.41 19 LEU B C 1
ATOM 1545 O O . LEU B 1 19 ? -15.195 -38.562 -7.848 1 50.41 19 LEU B O 1
ATOM 1549 N N . THR B 1 20 ? -14.023 -39.875 -6.738 1 55.09 20 THR B N 1
ATOM 1550 C CA . THR B 1 20 ? -13.094 -38.844 -6.316 1 55.09 20 THR B CA 1
ATOM 1551 C C . THR B 1 20 ? -12.219 -38.375 -7.484 1 55.09 20 THR B C 1
ATOM 1553 O O . THR B 1 20 ? -11.359 -39.156 -7.941 1 55.09 20 THR B O 1
ATOM 1556 N N . LEU B 1 21 ? -12.742 -37.594 -8.43 1 55.47 21 LEU B N 1
ATOM 1557 C CA . LEU B 1 21 ? -11.844 -36.969 -9.375 1 55.47 21 LEU B CA 1
ATOM 1558 C C . LEU B 1 21 ? -10.555 -36.531 -8.688 1 55.47 21 LEU B C 1
ATOM 1560 O O . LEU B 1 21 ? -10.539 -35.531 -7.961 1 55.47 21 LEU B O 1
ATOM 1564 N N . SER B 1 22 ? -9.719 -37.406 -8.344 1 59.12 22 SER B N 1
ATOM 1565 C CA . SER B 1 22 ? -8.391 -37.094 -7.848 1 59.12 22 SER B CA 1
ATOM 1566 C C . SER B 1 22 ? -7.672 -36.125 -8.781 1 59.12 22 SER B C 1
ATOM 1568 O O . SER B 1 22 ? -7.496 -36.406 -9.969 1 59.12 22 SER B O 1
ATOM 1570 N N . LEU B 1 23 ? -7.668 -34.812 -8.508 1 64.62 23 LEU B N 1
ATOM 1571 C CA . LEU B 1 23 ? -6.828 -33.875 -9.281 1 64.62 23 LEU B CA 1
ATOM 1572 C C . LEU B 1 23 ? -5.457 -34.5 -9.547 1 64.62 23 LEU B C 1
ATOM 1574 O O . LEU B 1 23 ? -4.891 -35.156 -8.664 1 64.62 23 LEU B O 1
ATOM 1578 N N . PRO B 1 24 ? -5.172 -34.562 -10.922 1 72.19 24 PRO B N 1
ATOM 1579 C CA . PRO B 1 24 ? -3.826 -35.062 -11.195 1 72.19 24 PRO B CA 1
ATOM 1580 C C . PRO B 1 24 ? -2.773 -34.5 -10.258 1 72.19 24 PRO B C 1
ATOM 1582 O O . PRO B 1 24 ? -2.924 -33.375 -9.781 1 72.19 24 PRO B O 1
ATOM 1585 N N . ALA B 1 25 ? -1.909 -35.281 -9.938 1 81.94 25 ALA B N 1
ATOM 1586 C CA . ALA B 1 25 ? -0.809 -34.875 -9.07 1 81.94 25 ALA B CA 1
ATOM 1587 C C . ALA B 1 25 ? -0.098 -33.625 -9.648 1 81.94 25 ALA B C 1
ATOM 1589 O O . ALA B 1 25 ? 0.065 -33.531 -10.867 1 81.94 25 ALA B O 1
ATOM 1590 N N . ALA B 1 26 ? 0.156 -32.656 -8.859 1 86.12 26 ALA B N 1
ATOM 1591 C CA . ALA B 1 26 ? 0.883 -31.453 -9.258 1 86.12 26 ALA B CA 1
ATOM 1592 C C . ALA B 1 26 ? 2.246 -31.812 -9.844 1 86.12 26 ALA B C 1
ATOM 1594 O O . ALA B 1 26 ? 2.922 -32.719 -9.367 1 86.12 26 ALA B O 1
ATOM 1595 N N . SER B 1 27 ? 2.6 -31.234 -10.938 1 93.62 27 SER B N 1
ATOM 1596 C CA . SER B 1 27 ? 3.904 -31.438 -11.555 1 93.62 27 SER B CA 1
ATOM 1597 C C . SER B 1 27 ? 5.035 -31.172 -10.562 1 93.62 27 SER B C 1
ATOM 1599 O O . SER B 1 27 ? 4.848 -30.453 -9.578 1 93.62 27 SER B O 1
ATOM 1601 N N . PRO B 1 28 ? 6.199 -31.703 -10.758 1 95.88 28 PRO B N 1
ATOM 1602 C CA . PRO B 1 28 ? 7.344 -31.438 -9.883 1 95.88 28 PRO B CA 1
ATOM 1603 C C . PRO B 1 28 ? 7.684 -29.953 -9.789 1 95.88 28 PRO B C 1
ATOM 1605 O O . PRO B 1 28 ? 8.078 -29.469 -8.719 1 95.88 28 PRO B O 1
ATOM 1608 N N . LEU B 1 29 ? 7.512 -29.234 -10.914 1 97.44 29 LEU B N 1
ATOM 1609 C CA . LEU B 1 29 ? 7.797 -27.812 -10.898 1 97.44 29 LEU B CA 1
ATOM 1610 C C . LEU B 1 29 ? 6.84 -27.078 -9.969 1 97.44 29 LEU B C 1
ATOM 1612 O O . LEU B 1 29 ? 7.258 -26.203 -9.203 1 97.44 29 LEU B O 1
ATOM 1616 N N . ILE B 1 30 ? 5.574 -27.422 -10.039 1 98.31 30 ILE B N 1
ATOM 1617 C CA . ILE B 1 30 ? 4.574 -26.797 -9.172 1 98.31 30 ILE B CA 1
ATOM 1618 C C . ILE B 1 30 ? 4.891 -27.125 -7.711 1 98.31 30 ILE B C 1
ATOM 1620 O O . ILE B 1 30 ? 4.887 -26.234 -6.859 1 98.31 30 ILE B O 1
ATOM 1624 N N . GLN B 1 31 ? 5.195 -28.359 -7.418 1 97.62 31 GLN B N 1
ATOM 1625 C CA . GLN B 1 31 ? 5.496 -28.766 -6.047 1 97.62 31 GLN B CA 1
ATOM 1626 C C . GLN B 1 31 ? 6.719 -28.016 -5.516 1 97.62 31 GLN B C 1
ATOM 1628 O O . GLN B 1 31 ? 6.695 -27.5 -4.398 1 97.62 31 GLN B O 1
ATOM 1633 N N . LYS B 1 32 ? 7.75 -27.953 -6.309 1 97.38 32 LYS B N 1
ATOM 1634 C CA . LYS B 1 32 ? 8.977 -27.266 -5.918 1 97.38 32 LYS B CA 1
ATOM 1635 C C . LYS B 1 32 ? 8.719 -25.781 -5.645 1 97.38 32 LYS B C 1
ATOM 1637 O O . LYS B 1 32 ? 9.156 -25.25 -4.621 1 97.38 32 LYS B O 1
ATOM 1642 N N . THR B 1 33 ? 8.023 -25.188 -6.574 1 97.94 33 THR B N 1
ATOM 1643 C CA . THR B 1 33 ? 7.742 -23.766 -6.465 1 97.94 33 THR B CA 1
ATOM 1644 C C . THR B 1 33 ? 6.855 -23.484 -5.25 1 97.94 33 THR B C 1
ATOM 1646 O O . THR B 1 33 ? 7.145 -22.578 -4.461 1 97.94 33 THR B O 1
ATOM 1649 N N . CYS B 1 34 ? 5.824 -24.25 -5.043 1 98.5 34 CYS B N 1
ATOM 1650 C CA . CYS B 1 34 ? 4.84 -23.969 -4 1 98.5 34 CYS B CA 1
ATOM 1651 C C . CYS B 1 34 ? 5.383 -24.344 -2.627 1 98.5 34 CYS B C 1
ATOM 1653 O O . CYS B 1 34 ? 4.906 -23.844 -1.609 1 98.5 34 CYS B O 1
ATOM 1655 N N . ASN B 1 35 ? 6.348 -25.172 -2.557 1 97.69 35 ASN B N 1
ATOM 1656 C CA . ASN B 1 35 ? 6.961 -25.547 -1.288 1 97.69 35 ASN B CA 1
ATOM 1657 C C . ASN B 1 35 ? 7.613 -24.359 -0.604 1 97.69 35 ASN B C 1
ATOM 1659 O O . ASN B 1 35 ? 7.832 -24.375 0.608 1 97.69 35 ASN B O 1
ATOM 1663 N N . THR B 1 36 ? 7.863 -23.297 -1.374 1 94.81 36 THR B N 1
ATOM 1664 C CA . THR B 1 36 ? 8.508 -22.109 -0.828 1 94.81 36 THR B CA 1
ATOM 1665 C C . THR B 1 36 ? 7.473 -21.109 -0.353 1 94.81 36 THR B C 1
ATOM 1667 O O . THR B 1 36 ? 7.824 -20.047 0.18 1 94.81 36 THR B O 1
ATOM 1670 N N . THR B 1 37 ? 6.23 -21.406 -0.461 1 97.5 37 THR B N 1
ATOM 1671 C CA . THR B 1 37 ? 5.195 -20.406 -0.193 1 97.5 37 THR B CA 1
ATOM 1672 C C . THR B 1 37 ? 4.555 -20.641 1.171 1 97.5 37 THR B C 1
ATOM 1674 O O . THR B 1 37 ? 4.52 -21.781 1.654 1 97.5 37 THR B O 1
ATOM 1677 N N . THR B 1 38 ? 4.047 -19.625 1.729 1 96.88 38 THR B N 1
ATOM 1678 C CA . THR B 1 38 ? 3.33 -19.625 2.998 1 96.88 38 THR B CA 1
ATOM 1679 C C . THR B 1 38 ? 2.057 -20.469 2.9 1 96.88 38 THR B C 1
ATOM 1681 O O . THR B 1 38 ? 1.652 -21.109 3.873 1 96.88 38 THR B O 1
ATOM 1684 N N . TYR B 1 39 ? 1.433 -20.391 1.734 1 97.94 39 TYR B N 1
ATOM 1685 C CA . TYR B 1 39 ? 0.162 -21.062 1.522 1 97.94 39 TYR B CA 1
ATOM 1686 C C . TYR B 1 39 ? 0.302 -22.156 0.47 1 97.94 39 TYR B C 1
ATOM 1688 O O . TYR B 1 39 ? -0.287 -22.078 -0.61 1 97.94 39 TYR B O 1
ATOM 1696 N N . TYR B 1 40 ? 0.96 -23.297 0.874 1 98.12 40 TYR B N 1
ATOM 1697 C CA . TYR B 1 40 ? 1.314 -24.375 -0.041 1 98.12 40 TYR B CA 1
ATOM 1698 C C . TYR B 1 40 ? 0.074 -24.938 -0.721 1 98.12 40 TYR B C 1
ATOM 1700 O O . TYR B 1 40 ? 0.018 -25.031 -1.949 1 98.12 40 TYR B O 1
ATOM 1708 N N . ASN B 1 41 ? -0.957 -25.297 0.101 1 97.94 41 ASN B N 1
ATOM 1709 C CA . ASN B 1 41 ? -2.123 -25.969 -0.464 1 97.94 41 ASN B CA 1
ATOM 1710 C C . ASN B 1 41 ? -2.885 -25.047 -1.422 1 97.94 41 ASN B C 1
ATOM 1712 O O . ASN B 1 41 ? -3.324 -25.484 -2.486 1 97.94 41 ASN B O 1
ATOM 1716 N N . LEU B 1 42 ? -2.982 -23.844 -1.045 1 97.88 42 LEU B N 1
ATOM 1717 C CA . LEU B 1 42 ? -3.664 -22.891 -1.917 1 97.88 42 LEU B CA 1
ATOM 1718 C C . LEU B 1 42 ? -2.869 -22.672 -3.199 1 97.88 42 LEU B C 1
ATOM 1720 O O . LEU B 1 42 ? -3.447 -22.562 -4.281 1 97.88 42 LEU B O 1
ATOM 1724 N N . CYS B 1 43 ? -1.571 -22.547 -3.061 1 98.62 43 CYS B N 1
ATOM 1725 C CA . CYS B 1 43 ? -0.692 -22.406 -4.215 1 98.62 43 CYS B CA 1
ATOM 1726 C C . CYS B 1 43 ? -0.886 -23.547 -5.195 1 98.62 43 CYS B C 1
ATOM 1728 O O . CYS B 1 43 ? -1.135 -23.328 -6.379 1 98.62 43 CYS B O 1
ATOM 1730 N N . VAL B 1 44 ? -0.863 -24.75 -4.68 1 98.62 44 VAL B N 1
ATOM 1731 C CA . VAL B 1 44 ? -0.965 -25.953 -5.508 1 98.62 44 VAL B CA 1
ATOM 1732 C C . VAL B 1 44 ? -2.34 -26 -6.172 1 98.62 44 VAL B C 1
ATOM 1734 O O . VAL B 1 44 ? -2.443 -26.188 -7.387 1 98.62 44 VAL B O 1
ATOM 1737 N N . THR B 1 45 ? -3.352 -25.797 -5.387 1 97.81 45 THR B N 1
ATOM 1738 C CA . THR B 1 45 ? -4.707 -25.906 -5.918 1 97.81 45 THR B CA 1
ATOM 1739 C C . THR B 1 45 ? -4.965 -24.828 -6.965 1 97.81 45 THR B C 1
ATOM 1741 O O . THR B 1 45 ? -5.605 -25.078 -7.984 1 97.81 45 THR B O 1
ATOM 1744 N N . THR B 1 46 ? -4.457 -23.625 -6.789 1 98.12 46 THR B N 1
ATOM 1745 C CA . THR B 1 46 ? -4.633 -22.531 -7.727 1 98.12 46 THR B CA 1
ATOM 1746 C C . THR B 1 46 ? -3.959 -22.828 -9.062 1 98.12 46 THR B C 1
ATOM 1748 O O . THR B 1 46 ? -4.566 -22.672 -10.117 1 98.12 46 THR B O 1
ATOM 1751 N N . LEU B 1 47 ? -2.777 -23.281 -8.961 1 98.62 47 LEU B N 1
ATOM 1752 C CA . LEU B 1 47 ? -2.031 -23.562 -10.18 1 98.62 47 LEU B CA 1
ATOM 1753 C C . LEU B 1 47 ? -2.627 -24.766 -10.914 1 98.62 47 LEU B C 1
ATOM 1755 O O . LEU B 1 47 ? -2.777 -24.734 -12.133 1 98.62 47 LEU B O 1
ATOM 1759 N N . GLN B 1 48 ? -3.041 -25.75 -10.195 1 97.12 48 GLN B N 1
ATOM 1760 C CA . GLN B 1 48 ? -3.58 -26.953 -10.82 1 97.12 48 GLN B CA 1
ATOM 1761 C C . GLN B 1 48 ? -4.934 -26.672 -11.469 1 97.12 48 GLN B C 1
ATOM 1763 O O . GLN B 1 48 ? -5.34 -27.375 -12.398 1 97.12 48 GLN B O 1
ATOM 1768 N N . SER B 1 49 ? -5.574 -25.719 -10.977 1 96.56 49 SER B N 1
ATOM 1769 C CA . SER B 1 49 ? -6.887 -25.391 -11.523 1 96.56 49 SER B CA 1
ATOM 1770 C C . SER B 1 49 ? -6.762 -24.578 -12.812 1 96.56 49 SER B C 1
ATOM 1772 O O . SER B 1 49 ? -7.75 -24.391 -13.523 1 96.56 49 SER B O 1
ATOM 1774 N N . ASP B 1 50 ? -5.605 -24.094 -13.117 1 97.44 50 ASP B N 1
ATOM 1775 C CA . ASP B 1 50 ? -5.355 -23.312 -14.328 1 97.44 50 ASP B CA 1
ATOM 1776 C C . ASP B 1 50 ? -4.613 -24.141 -15.375 1 97.44 50 ASP B C 1
ATOM 1778 O O . ASP B 1 50 ? -3.457 -24.531 -15.164 1 97.44 50 ASP B O 1
ATOM 1782 N N . SER B 1 51 ? -5.172 -24.422 -16.547 1 95.81 51 SER B N 1
ATOM 1783 C CA . SER B 1 51 ? -4.625 -25.297 -17.578 1 95.81 51 SER B CA 1
ATOM 1784 C C . SER B 1 51 ? -3.305 -24.766 -18.125 1 95.81 51 SER B C 1
ATOM 1786 O O . SER B 1 51 ? -2.494 -25.516 -18.656 1 95.81 51 SER B O 1
ATOM 1788 N N . ARG B 1 52 ? -3.033 -23.531 -18.062 1 96 52 ARG B N 1
ATOM 1789 C CA . ARG B 1 52 ? -1.778 -22.953 -18.531 1 96 52 ARG B CA 1
ATOM 1790 C C . ARG B 1 52 ? -0.594 -23.5 -17.75 1 96 52 ARG B C 1
ATOM 1792 O O . ARG B 1 52 ? 0.546 -23.438 -18.219 1 96 52 ARG B O 1
ATOM 1799 N N . SER B 1 53 ? -0.94 -23.953 -16.438 1 96.75 53 SER B N 1
ATOM 1800 C CA . SER B 1 53 ? 0.129 -24.469 -15.594 1 96.75 53 SER B CA 1
ATOM 1801 C C . SER B 1 53 ? 0.736 -25.734 -16.188 1 96.75 53 SER B C 1
ATOM 1803 O O . SER B 1 53 ? 1.892 -26.062 -15.914 1 96.75 53 SER B O 1
ATOM 1805 N N . LEU B 1 54 ? -0.047 -26.453 -17.031 1 93.81 54 LEU B N 1
ATOM 1806 C CA . LEU B 1 54 ? 0.434 -27.672 -17.672 1 93.81 54 LEU B CA 1
ATOM 1807 C C . LEU B 1 54 ? 1.564 -27.359 -18.656 1 93.81 54 LEU B C 1
ATOM 1809 O O . LEU B 1 54 ? 2.424 -28.203 -18.906 1 93.81 54 LEU B O 1
ATOM 1813 N N . LYS B 1 55 ? 1.55 -26.188 -19.156 1 95 55 LYS B N 1
ATOM 1814 C CA . LYS B 1 55 ? 2.543 -25.781 -20.156 1 95 55 LYS B CA 1
ATOM 1815 C C . LYS B 1 55 ? 3.637 -24.922 -19.531 1 95 55 LYS B C 1
ATOM 1817 O O . LYS B 1 55 ? 4.539 -24.453 -20.219 1 95 55 LYS B O 1
ATOM 1822 N N . ALA B 1 56 ? 3.561 -24.703 -18.203 1 96.88 56 ALA B N 1
ATOM 1823 C CA . ALA B 1 56 ? 4.555 -23.844 -17.562 1 96.88 56 ALA B CA 1
ATOM 1824 C C . ALA B 1 56 ? 5.914 -24.531 -17.5 1 96.88 56 ALA B C 1
ATOM 1826 O O . ALA B 1 56 ? 6.02 -25.672 -17.031 1 96.88 56 ALA B O 1
ATOM 1827 N N . ASP B 1 57 ? 6.961 -23.734 -17.891 1 96.06 57 ASP B N 1
ATOM 1828 C CA . ASP B 1 57 ? 8.281 -24.359 -17.984 1 96.06 57 ASP B CA 1
ATOM 1829 C C . ASP B 1 57 ? 9.203 -23.844 -16.891 1 96.06 57 ASP B C 1
ATOM 1831 O O . ASP B 1 57 ? 10.297 -24.375 -16.672 1 96.06 57 ASP B O 1
ATOM 1835 N N . ASP B 1 58 ? 8.797 -22.844 -16.25 1 97.06 58 ASP B N 1
ATOM 1836 C CA . ASP B 1 58 ? 9.633 -22.297 -15.172 1 97.06 58 ASP B CA 1
ATOM 1837 C C . ASP B 1 58 ? 8.789 -21.578 -14.125 1 97.06 58 ASP B C 1
ATOM 1839 O O . ASP B 1 58 ? 7.566 -21.484 -14.258 1 97.06 58 ASP B O 1
ATOM 1843 N N . GLU B 1 59 ? 9.414 -21.047 -13.078 1 97.56 59 GLU B N 1
ATOM 1844 C CA . GLU B 1 59 ? 8.742 -20.406 -11.945 1 97.56 59 GLU B CA 1
ATOM 1845 C C . GLU B 1 59 ? 8.102 -19.094 -12.352 1 97.56 59 GLU B C 1
ATOM 1847 O O . GLU B 1 59 ? 7.07 -18.703 -11.812 1 97.56 59 GLU B O 1
ATOM 1852 N N . LYS B 1 60 ? 8.711 -18.406 -13.391 1 98 60 LYS B N 1
ATOM 1853 C CA . LYS B 1 60 ? 8.133 -17.141 -13.852 1 98 60 LYS B CA 1
ATOM 1854 C C . LYS B 1 60 ? 6.75 -17.359 -14.453 1 98 60 LYS B C 1
ATOM 1856 O O . LYS B 1 60 ? 5.832 -16.578 -14.195 1 98 60 LYS B O 1
ATOM 1861 N N . ALA B 1 61 ? 6.672 -18.391 -15.219 1 98.12 61 ALA B N 1
ATOM 1862 C CA . ALA B 1 61 ? 5.375 -18.719 -15.805 1 98.12 61 ALA B CA 1
ATOM 1863 C C . ALA B 1 61 ? 4.344 -19.031 -14.719 1 98.12 61 ALA B C 1
ATOM 1865 O O . ALA B 1 61 ? 3.197 -18.578 -14.805 1 98.12 61 ALA B O 1
ATOM 1866 N N . LEU B 1 62 ? 4.668 -19.75 -13.664 1 98.69 62 LEU B N 1
ATOM 1867 C CA . LEU B 1 62 ? 3.781 -20.078 -12.555 1 98.69 62 LEU B CA 1
ATOM 1868 C C . LEU B 1 62 ? 3.402 -18.812 -11.773 1 98.69 62 LEU B C 1
ATOM 1870 O O . LEU B 1 62 ? 2.244 -18.641 -11.391 1 98.69 62 LEU B O 1
ATOM 1874 N N . LEU B 1 63 ? 4.375 -17.969 -11.57 1 98.75 63 LEU B N 1
ATOM 1875 C CA . LEU B 1 63 ? 4.133 -16.703 -10.898 1 98.75 63 LEU B CA 1
ATOM 1876 C C . LEU B 1 63 ? 3.117 -15.867 -11.672 1 98.75 63 LEU B C 1
ATOM 1878 O O . LEU B 1 63 ? 2.215 -15.266 -11.078 1 98.75 63 LEU B O 1
ATOM 1882 N N . THR B 1 64 ? 3.244 -15.859 -12.977 1 98.69 64 THR B N 1
ATOM 1883 C CA . THR B 1 64 ? 2.318 -15.102 -13.805 1 98.69 64 THR B CA 1
ATOM 1884 C C . THR B 1 64 ? 0.892 -15.617 -13.633 1 98.69 64 THR B C 1
ATOM 1886 O O . THR B 1 64 ? -0.052 -14.828 -13.57 1 98.69 64 THR B O 1
ATOM 1889 N N . ILE B 1 65 ? 0.741 -16.875 -13.539 1 98.75 65 ILE B N 1
ATOM 1890 C CA . ILE B 1 65 ? -0.577 -17.469 -13.344 1 98.75 65 ILE B CA 1
ATOM 1891 C C . ILE B 1 65 ? -1.146 -17.031 -11.992 1 98.75 65 ILE B C 1
ATOM 1893 O O . ILE B 1 65 ? -2.314 -16.641 -11.898 1 98.75 65 ILE B O 1
ATOM 1897 N N . ILE B 1 66 ? -0.339 -17.078 -10.945 1 98.88 66 ILE B N 1
ATOM 1898 C CA . ILE B 1 66 ? -0.777 -16.672 -9.617 1 98.88 66 ILE B CA 1
ATOM 1899 C C . ILE B 1 66 ? -1.219 -15.211 -9.641 1 98.88 66 ILE B C 1
ATOM 1901 O O . ILE B 1 66 ? -2.27 -14.867 -9.102 1 98.88 66 ILE B O 1
ATOM 1905 N N . ILE B 1 67 ? -0.45 -14.328 -10.289 1 98.88 67 ILE B N 1
ATOM 1906 C CA . ILE B 1 67 ? -0.77 -12.906 -10.32 1 98.88 67 ILE B CA 1
ATOM 1907 C C . ILE B 1 67 ? -2.041 -12.68 -11.133 1 98.88 67 ILE B C 1
ATOM 1909 O O . ILE B 1 67 ? -2.891 -11.867 -10.758 1 98.88 67 ILE B O 1
ATOM 1913 N N . ASN B 1 68 ? -2.18 -13.414 -12.188 1 98.81 68 ASN B N 1
ATOM 1914 C CA . ASN B 1 68 ? -3.402 -13.281 -12.977 1 98.81 68 ASN B CA 1
ATOM 1915 C C . ASN B 1 68 ? -4.629 -13.727 -12.18 1 98.81 68 ASN B C 1
ATOM 1917 O O . ASN B 1 68 ? -5.707 -13.148 -12.328 1 98.81 68 ASN B O 1
ATOM 1921 N N . THR B 1 69 ? -4.508 -14.742 -11.406 1 98.62 69 THR B N 1
ATOM 1922 C CA . THR B 1 69 ? -5.586 -15.148 -10.508 1 98.62 69 THR B CA 1
ATOM 1923 C C . THR B 1 69 ? -5.914 -14.039 -9.516 1 98.62 69 THR B C 1
ATOM 1925 O O . THR B 1 69 ? -7.086 -13.758 -9.258 1 98.62 69 THR B O 1
ATOM 1928 N N . ALA B 1 70 ? -4.887 -13.383 -8.953 1 98.62 70 ALA B N 1
ATOM 1929 C CA . ALA B 1 70 ? -5.074 -12.266 -8.031 1 98.62 70 ALA B CA 1
ATOM 1930 C C . ALA B 1 70 ? -5.762 -11.094 -8.719 1 98.62 70 ALA B C 1
ATOM 1932 O O . ALA B 1 70 ? -6.609 -10.422 -8.117 1 98.62 70 ALA B O 1
ATOM 1933 N N . ILE B 1 71 ? -5.375 -10.812 -9.984 1 98.75 71 ILE B N 1
ATOM 1934 C CA . ILE B 1 71 ? -6.02 -9.75 -10.75 1 98.75 71 ILE B CA 1
ATOM 1935 C C . ILE B 1 71 ? -7.512 -10.031 -10.867 1 98.75 71 ILE B C 1
ATOM 1937 O O . ILE B 1 71 ? -8.344 -9.164 -10.602 1 98.75 71 ILE B O 1
ATOM 1941 N N . SER B 1 72 ? -7.828 -11.273 -11.266 1 98.19 72 SER B N 1
ATOM 1942 C CA . SER B 1 72 ? -9.234 -11.648 -11.406 1 98.19 72 SER B CA 1
ATOM 1943 C C . SER B 1 72 ? -9.984 -11.5 -10.094 1 98.19 72 SER B C 1
ATOM 1945 O O . SER B 1 72 ? -11.117 -11.023 -10.07 1 98.19 72 SER B O 1
ATOM 1947 N N . ASP B 1 73 ? -9.367 -11.945 -9.039 1 97.38 73 ASP B N 1
ATOM 1948 C CA . ASP B 1 73 ? -9.984 -11.82 -7.727 1 97.38 73 ASP B CA 1
ATOM 1949 C C . ASP B 1 73 ? -10.25 -10.359 -7.379 1 97.38 73 ASP B C 1
ATOM 1951 O O . ASP B 1 73 ? -11.344 -10.016 -6.93 1 97.38 73 ASP B O 1
ATOM 1955 N N . ALA B 1 74 ? -9.281 -9.445 -7.566 1 97.44 74 ALA B N 1
ATOM 1956 C CA . ALA B 1 74 ? -9.398 -8.016 -7.27 1 97.44 74 ALA B CA 1
ATOM 1957 C C . ALA B 1 74 ? -10.508 -7.375 -8.094 1 97.44 74 ALA B C 1
ATOM 1959 O O . ALA B 1 74 ? -11.32 -6.613 -7.562 1 97.44 74 ALA B O 1
ATOM 1960 N N . MET B 1 75 ? -10.523 -7.734 -9.383 1 97.88 75 MET B N 1
ATOM 1961 C CA . MET B 1 75 ? -11.5 -7.129 -10.281 1 97.88 75 MET B CA 1
ATOM 1962 C C . MET B 1 75 ? -12.914 -7.613 -9.953 1 97.88 75 MET B C 1
ATOM 1964 O O . MET B 1 75 ? -13.867 -6.84 -10.008 1 97.88 75 MET B O 1
ATOM 1968 N N . ASN B 1 76 ? -13.031 -8.906 -9.648 1 96.69 76 ASN B N 1
ATOM 1969 C CA . ASN B 1 76 ? -14.328 -9.438 -9.227 1 96.69 76 ASN B CA 1
ATOM 1970 C C . ASN B 1 76 ? -14.82 -8.758 -7.953 1 96.69 76 ASN B C 1
ATOM 1972 O O . ASN B 1 76 ? -16 -8.438 -7.836 1 96.69 76 ASN B O 1
ATOM 1976 N N . MET B 1 77 ? -13.961 -8.508 -7.02 1 95.75 77 MET B N 1
ATOM 1977 C CA . MET B 1 77 ? -14.336 -7.84 -5.781 1 95.75 77 MET B CA 1
ATOM 1978 C C . MET B 1 77 ? -14.734 -6.391 -6.047 1 95.75 77 MET B C 1
ATOM 1980 O O . MET B 1 77 ? -15.703 -5.895 -5.473 1 95.75 77 MET B O 1
ATOM 1984 N N . SER B 1 78 ? -13.93 -5.719 -6.848 1 96.25 78 SER B N 1
ATOM 1985 C CA . SER B 1 78 ? -14.258 -4.344 -7.203 1 96.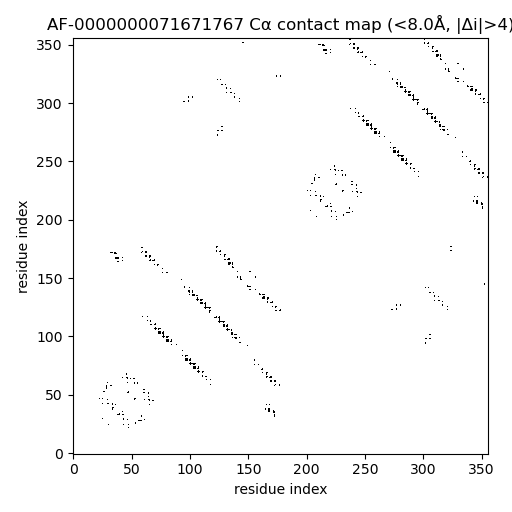25 78 SER B CA 1
ATOM 1986 C C . SER B 1 78 ? -15.664 -4.246 -7.789 1 96.25 78 SER B C 1
ATOM 1988 O O . SER B 1 78 ? -16.453 -3.377 -7.402 1 96.25 78 SER B O 1
ATOM 1990 N N . SER B 1 79 ? -16 -5.176 -8.664 1 96.12 79 SER B N 1
ATOM 1991 C CA . SER B 1 79 ? -17.328 -5.207 -9.297 1 96.12 79 SER B CA 1
ATOM 1992 C C . SER B 1 79 ? -18.422 -5.527 -8.289 1 96.12 79 SER B C 1
ATOM 1994 O O . SER B 1 79 ? -19.484 -4.902 -8.297 1 96.12 79 SER B O 1
ATOM 1996 N N . TYR B 1 80 ? -18.188 -6.5 -7.461 1 95 80 TYR B N 1
ATOM 1997 C CA . TYR B 1 80 ? -19.141 -6.887 -6.438 1 95 80 TYR B CA 1
ATOM 1998 C C . TYR B 1 80 ? -19.453 -5.715 -5.516 1 95 80 TYR B C 1
ATOM 2000 O O . TYR B 1 80 ? -20.625 -5.387 -5.297 1 95 80 TYR B O 1
ATOM 2008 N N . VAL B 1 81 ? -18.406 -5.066 -5.016 1 94.81 81 VAL B N 1
ATOM 2009 C CA . VAL B 1 81 ? -18.594 -3.967 -4.074 1 94.81 81 VAL B CA 1
ATOM 2010 C C . VAL B 1 81 ? -19.312 -2.812 -4.758 1 94.81 81 VAL B C 1
ATOM 2012 O O . VAL B 1 81 ? -20.188 -2.18 -4.164 1 94.81 81 VAL B O 1
ATOM 2015 N N . SER B 1 82 ? -18.922 -2.531 -6.016 1 94.5 82 SER B N 1
ATOM 2016 C CA . SER B 1 82 ? -19.594 -1.497 -6.789 1 94.5 82 SER B CA 1
ATOM 2017 C C . SER B 1 82 ? -21.094 -1.79 -6.914 1 94.5 82 SER B C 1
ATOM 2019 O O . SER B 1 82 ? -21.906 -0.875 -6.875 1 94.5 82 SER B O 1
ATOM 2021 N N . SER B 1 83 ? -21.422 -3.031 -7.012 1 94.19 83 SER B N 1
ATOM 2022 C CA . SER B 1 83 ? -22.828 -3.41 -7.164 1 94.19 83 SER B CA 1
ATOM 2023 C C . SER B 1 83 ? -23.609 -3.15 -5.883 1 94.19 83 SER B C 1
ATOM 2025 O O . SER B 1 83 ? -24.812 -2.902 -5.93 1 94.19 83 SER B O 1
ATOM 2027 N N . LEU B 1 84 ? -22.953 -3.256 -4.727 1 91.94 84 LEU B N 1
ATOM 2028 C CA . LEU B 1 84 ? -23.625 -2.969 -3.459 1 91.94 84 LEU B CA 1
ATOM 2029 C C . LEU B 1 84 ? -24.047 -1.507 -3.385 1 91.94 84 LEU B C 1
ATOM 2031 O O . LEU B 1 84 ? -25 -1.169 -2.684 1 91.94 84 LEU B O 1
ATOM 2035 N N . THR B 1 85 ? -23.281 -0.62 -4.02 1 90.38 85 THR B N 1
ATOM 2036 C CA . THR B 1 85 ? -23.562 0.812 -3.959 1 90.38 85 THR B CA 1
ATOM 2037 C C . THR B 1 85 ? -24.766 1.173 -4.828 1 90.38 85 THR B C 1
ATOM 2039 O O . THR B 1 85 ? -25.312 2.266 -4.703 1 90.38 85 THR B O 1
ATOM 2042 N N . GLN B 1 86 ? -25.094 0.306 -5.73 1 86.88 86 GLN B N 1
ATOM 2043 C CA . GLN B 1 86 ? -26.219 0.552 -6.621 1 86.88 86 GLN B CA 1
ATOM 2044 C C . GLN B 1 86 ? -27.562 0.372 -5.895 1 86.88 86 GLN B C 1
ATOM 2046 O O . GLN B 1 86 ? -28.594 0.875 -6.344 1 86.88 86 GLN B O 1
ATOM 2051 N N . LYS B 1 87 ? -27.484 -0.242 -4.797 1 80.88 87 LYS B N 1
ATOM 2052 C CA . LYS B 1 87 ? -28.672 -0.359 -3.963 1 80.88 87 LYS B CA 1
ATOM 2053 C C . LYS B 1 87 ? -28.859 0.879 -3.09 1 80.88 87 LYS B C 1
ATOM 2055 O O . LYS B 1 87 ? -27.938 1.702 -2.971 1 80.88 87 LYS B O 1
ATOM 2060 N N . LYS B 1 88 ? -30.141 1.083 -2.641 1 75.88 88 LYS B N 1
ATOM 2061 C CA . LYS B 1 88 ? -30.406 2.213 -1.755 1 75.88 88 LYS B CA 1
ATOM 2062 C C . LYS B 1 88 ? -29.531 2.145 -0.504 1 75.88 88 LYS B C 1
ATOM 2064 O O . LYS B 1 88 ? -29.703 1.255 0.332 1 75.88 88 LYS B O 1
ATOM 2069 N N . THR B 1 89 ? -28.438 2.877 -0.566 1 81.56 89 THR B N 1
ATOM 2070 C CA . THR B 1 89 ? -27.5 2.914 0.548 1 81.56 89 THR B CA 1
ATOM 2071 C C . THR B 1 89 ? -27.422 4.316 1.149 1 81.56 89 THR B C 1
ATOM 2073 O O . THR B 1 89 ? -27.547 5.312 0.432 1 81.56 89 THR B O 1
ATOM 2076 N N . GLU B 1 90 ? -27.375 4.324 2.432 1 87.88 90 GLU B N 1
ATOM 2077 C CA . GLU B 1 90 ? -27.125 5.59 3.119 1 87.88 90 GLU B CA 1
ATOM 2078 C C . GLU B 1 90 ? -25.828 6.23 2.643 1 87.88 90 GLU B C 1
ATOM 2080 O O . GLU B 1 90 ? -24.922 5.539 2.176 1 87.88 90 GLU B O 1
ATOM 2085 N N . ALA B 1 91 ? -25.781 7.539 2.701 1 87.5 91 ALA B N 1
ATOM 2086 C CA . ALA B 1 91 ? -24.719 8.336 2.102 1 87.5 91 ALA B CA 1
ATOM 2087 C C . ALA B 1 91 ? -23.344 7.887 2.604 1 87.5 91 ALA B C 1
ATOM 2089 O O . ALA B 1 91 ? -22.422 7.688 1.811 1 87.5 91 ALA B O 1
ATOM 2090 N N . THR B 1 92 ? -23.219 7.652 3.912 1 89.75 92 THR B N 1
ATOM 2091 C CA . THR B 1 92 ? -21.922 7.27 4.492 1 89.75 92 THR B CA 1
ATOM 2092 C C . THR B 1 92 ? -21.516 5.883 4.012 1 89.75 92 THR B C 1
ATOM 2094 O O . THR B 1 92 ? -20.375 5.684 3.58 1 89.75 92 THR B O 1
ATOM 2097 N N . LEU B 1 93 ? -22.438 5.016 4.086 1 92.19 93 LEU B N 1
ATOM 2098 C CA . LEU B 1 93 ? -22.156 3.662 3.619 1 92.19 93 LEU B CA 1
ATOM 2099 C C . LEU B 1 93 ? -21.797 3.662 2.139 1 92.19 93 LEU B C 1
ATOM 2101 O O . LEU B 1 93 ? -20.875 2.969 1.722 1 92.19 93 LEU B O 1
ATOM 2105 N N . GLY B 1 94 ? -22.484 4.457 1.35 1 93.06 94 GLY B N 1
ATOM 2106 C CA . GLY B 1 94 ? -22.188 4.57 -0.069 1 93.06 94 GLY B CA 1
ATOM 2107 C C . GLY B 1 94 ? -20.781 5.07 -0.343 1 93.06 94 GLY B C 1
ATOM 2108 O O . GLY B 1 94 ? -20.094 4.539 -1.215 1 93.06 94 GLY B O 1
ATOM 2109 N N . SER B 1 95 ? -20.359 6.031 0.37 1 91.88 95 SER B N 1
ATOM 2110 C CA . SER B 1 95 ? -19.016 6.594 0.209 1 91.88 95 SER B CA 1
ATOM 2111 C C . SER B 1 95 ? -17.953 5.57 0.55 1 91.88 95 SER B C 1
ATOM 2113 O O . SER B 1 95 ? -16.969 5.422 -0.183 1 91.88 95 SER B O 1
ATOM 2115 N N . VAL B 1 96 ? -18.156 4.832 1.635 1 94 96 VAL B N 1
ATOM 2116 C CA . VAL B 1 96 ? -17.203 3.834 2.082 1 94 96 VAL B CA 1
ATOM 2117 C C . VAL B 1 96 ? -17.094 2.709 1.052 1 94 96 VAL B C 1
ATOM 2119 O O . VAL B 1 96 ? -16 2.275 0.697 1 94 96 VAL B O 1
ATOM 2122 N N . LEU B 1 97 ? -18.219 2.34 0.559 1 94.5 97 LEU B N 1
ATOM 2123 C CA . LEU B 1 97 ? -18.25 1.267 -0.428 1 94.5 97 LEU B CA 1
ATOM 2124 C C . LEU B 1 97 ? -17.578 1.701 -1.723 1 94.5 97 LEU B C 1
ATOM 2126 O O . LEU B 1 97 ? -16.844 0.922 -2.336 1 94.5 97 LEU B O 1
ATOM 2130 N N . ARG B 1 98 ? -17.75 2.906 -2.148 1 94.19 98 ARG B N 1
ATOM 2131 C CA . ARG B 1 98 ? -17.094 3.41 -3.348 1 94.19 98 ARG B CA 1
ATOM 2132 C C . ARG B 1 98 ? -15.578 3.453 -3.162 1 94.19 98 ARG B C 1
ATOM 2134 O O . ARG B 1 98 ? -14.828 3.068 -4.062 1 94.19 98 ARG B O 1
ATOM 2141 N N . ALA B 1 99 ? -15.172 3.889 -2.027 1 94.56 99 ALA B N 1
ATOM 2142 C CA . ALA B 1 99 ? -13.742 3.895 -1.731 1 94.56 99 ALA B CA 1
ATOM 2143 C C . ALA B 1 99 ? -13.172 2.479 -1.752 1 94.56 99 ALA B C 1
ATOM 2145 O O . ALA B 1 99 ? -12.086 2.246 -2.293 1 94.56 99 ALA B O 1
ATOM 2146 N N . CYS B 1 100 ? -13.898 1.576 -1.203 1 95.25 100 CYS B N 1
ATOM 2147 C CA . CYS B 1 100 ? -13.453 0.187 -1.186 1 95.25 100 CYS B CA 1
ATOM 2148 C C . CYS B 1 100 ? -13.383 -0.381 -2.598 1 95.25 100 CYS B C 1
ATOM 2150 O O . CYS B 1 100 ? -12.422 -1.07 -2.945 1 95.25 100 CYS B O 1
ATOM 2152 N N . ALA B 1 101 ? -14.414 -0.12 -3.377 1 95.38 101 ALA B N 1
ATOM 2153 C CA . ALA B 1 101 ? -14.383 -0.57 -4.766 1 95.38 101 ALA B CA 1
ATOM 2154 C C . ALA B 1 101 ? -13.164 -0.015 -5.496 1 95.38 101 ALA B C 1
ATOM 2156 O O . ALA B 1 101 ? -12.508 -0.73 -6.258 1 95.38 101 ALA B O 1
ATOM 2157 N N . GLY B 1 102 ? -12.883 1.222 -5.246 1 94.12 102 GLY B N 1
ATOM 2158 C CA . GLY B 1 102 ? -11.695 1.836 -5.82 1 94.12 102 GLY B CA 1
ATOM 2159 C C . GLY B 1 102 ? -10.406 1.168 -5.383 1 94.12 102 GLY B C 1
ATOM 2160 O O . GLY B 1 102 ? -9.484 0.997 -6.184 1 94.12 102 GLY B O 1
ATOM 2161 N N . MET B 1 103 ? -10.336 0.709 -4.133 1 94.62 103 MET B N 1
ATOM 2162 C CA . MET B 1 103 ? -9.156 0.032 -3.604 1 94.62 103 MET B CA 1
ATOM 2163 C C . MET B 1 103 ? -8.914 -1.288 -4.328 1 94.62 103 MET B C 1
ATOM 2165 O O . MET B 1 103 ? -7.785 -1.591 -4.719 1 94.62 103 MET B O 1
ATOM 2169 N N . TYR B 1 104 ? -9.922 -1.959 -4.523 1 95.25 104 TYR B N 1
ATOM 2170 C CA . TYR B 1 104 ? -9.773 -3.219 -5.242 1 95.25 104 TYR B CA 1
ATOM 2171 C C . TYR B 1 104 ? -9.398 -2.975 -6.699 1 95.25 104 TYR B C 1
ATOM 2173 O O . TYR B 1 104 ? -8.625 -3.734 -7.285 1 95.25 104 TYR B O 1
ATOM 2181 N N . GLY B 1 105 ? -9.945 -1.982 -7.254 1 95.62 105 GLY B N 1
ATOM 2182 C CA . GLY B 1 105 ? -9.516 -1.587 -8.586 1 95.62 105 GLY B CA 1
ATOM 2183 C C . GLY B 1 105 ? -8.039 -1.251 -8.656 1 95.62 105 GLY B C 1
ATOM 2184 O O . GLY B 1 105 ? -7.336 -1.707 -9.562 1 95.62 105 GLY B O 1
ATOM 2185 N N . ASN B 1 106 ? -7.582 -0.456 -7.695 1 93.25 106 ASN B N 1
ATOM 2186 C CA . ASN B 1 106 ? -6.168 -0.104 -7.613 1 93.25 106 ASN B CA 1
ATOM 2187 C C . ASN B 1 106 ? -5.289 -1.342 -7.445 1 93.25 106 ASN B C 1
ATOM 2189 O O . ASN B 1 106 ? -4.184 -1.403 -7.984 1 93.25 106 ASN B O 1
ATOM 2193 N N . ALA B 1 107 ? -5.793 -2.27 -6.605 1 96.31 107 ALA B N 1
ATOM 2194 C CA . ALA B 1 107 ? -5.062 -3.523 -6.453 1 96.31 107 ALA B CA 1
ATOM 2195 C C . ALA B 1 107 ? -4.898 -4.23 -7.797 1 96.31 107 ALA B C 1
ATOM 2197 O O . ALA B 1 107 ? -3.807 -4.695 -8.133 1 96.31 107 ALA B O 1
ATOM 2198 N N . GLY B 1 108 ? -5.953 -4.305 -8.602 1 98 108 GLY B N 1
ATOM 2199 C CA . GLY B 1 108 ? -5.875 -4.891 -9.93 1 98 108 GLY B CA 1
ATOM 2200 C C . GLY B 1 108 ? -4.867 -4.199 -10.828 1 98 108 GLY B C 1
ATOM 2201 O O . GLY B 1 108 ? -4.09 -4.859 -11.523 1 98 108 GLY B O 1
ATOM 2202 N N . GLU B 1 109 ? -4.863 -2.957 -10.812 1 95.88 109 GLU B N 1
ATOM 2203 C CA . GLU B 1 109 ? -3.941 -2.184 -11.633 1 95.88 109 GLU B CA 1
ATOM 2204 C C . GLU B 1 109 ? -2.494 -2.42 -11.219 1 95.88 109 GLU B C 1
ATOM 2206 O O . GLU B 1 109 ? -1.61 -2.559 -12.062 1 95.88 109 GLU B O 1
ATOM 2211 N N . ALA B 1 110 ? -2.289 -2.43 -9.898 1 96.06 110 ALA B N 1
ATOM 2212 C CA . ALA B 1 110 ? -0.947 -2.713 -9.398 1 96.06 110 ALA B CA 1
ATOM 2213 C C . ALA B 1 110 ? -0.477 -4.094 -9.844 1 96.06 110 A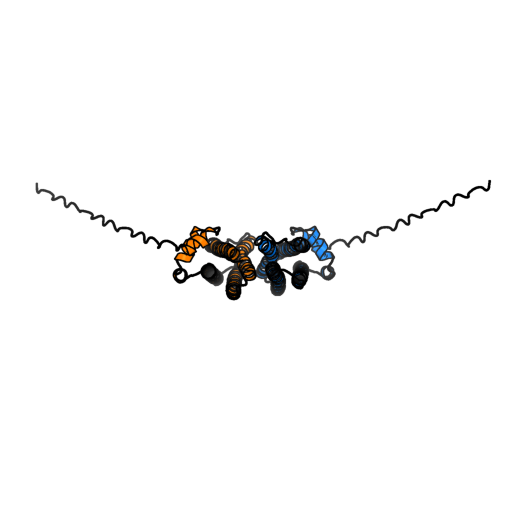LA B C 1
ATOM 2215 O O . ALA B 1 110 ? 0.681 -4.27 -10.227 1 96.06 110 ALA B O 1
ATOM 2216 N N . LEU B 1 111 ? -1.298 -5.016 -9.836 1 98.69 111 LEU B N 1
ATOM 2217 C CA . LEU B 1 111 ? -0.957 -6.379 -10.234 1 98.69 111 LEU B CA 1
ATOM 2218 C C . LEU B 1 111 ? -0.689 -6.461 -11.734 1 98.69 111 LEU B C 1
ATOM 2220 O O . LEU B 1 111 ? 0.18 -7.215 -12.172 1 98.69 111 LEU B O 1
ATOM 2224 N N . ARG B 1 112 ? -1.388 -5.699 -12.508 1 98.69 112 ARG B N 1
ATOM 2225 C CA . ARG B 1 112 ? -1.085 -5.633 -13.93 1 98.69 112 ARG B CA 1
ATOM 2226 C C . ARG B 1 112 ? 0.303 -5.047 -14.172 1 98.69 112 ARG B C 1
ATOM 2228 O O . ARG B 1 112 ? 1.047 -5.527 -15.031 1 98.69 112 ARG B O 1
ATOM 2235 N N . SER B 1 113 ? 0.603 -4.082 -13.391 1 96.94 113 SER B N 1
ATOM 2236 C CA . SER B 1 113 ? 1.947 -3.518 -13.469 1 96.94 113 SER B CA 1
ATOM 2237 C C . SER B 1 113 ? 3.002 -4.547 -13.078 1 96.94 113 SER B C 1
ATOM 2239 O O . SER B 1 113 ? 4.109 -4.551 -13.617 1 96.94 113 SER B O 1
ATOM 2241 N N . ALA B 1 114 ? 2.67 -5.387 -12.117 1 98.31 114 ALA B N 1
ATOM 2242 C CA . ALA B 1 114 ? 3.58 -6.461 -11.727 1 98.31 114 ALA B CA 1
ATOM 2243 C C . ALA B 1 114 ? 3.814 -7.426 -12.891 1 98.31 114 ALA B C 1
ATOM 2245 O O . ALA B 1 114 ? 4.945 -7.855 -13.125 1 98.31 114 ALA B O 1
ATOM 2246 N N . VAL B 1 115 ? 2.773 -7.723 -13.617 1 98.69 115 VAL B N 1
ATOM 2247 C CA . VAL B 1 115 ? 2.902 -8.602 -14.773 1 98.69 115 VAL B CA 1
ATOM 2248 C C . VAL B 1 115 ? 3.822 -7.957 -15.812 1 98.69 115 VAL B C 1
ATOM 2250 O O . VAL B 1 115 ? 4.668 -8.625 -16.406 1 98.69 115 VAL B O 1
ATOM 2253 N N . ASP B 1 116 ? 3.637 -6.684 -16.047 1 97.94 116 ASP B N 1
ATOM 2254 C CA . ASP B 1 116 ? 4.504 -5.965 -16.969 1 97.94 116 ASP B CA 1
ATOM 2255 C C . ASP B 1 116 ? 5.965 -6.035 -16.516 1 97.94 116 ASP B C 1
ATOM 2257 O O . ASP B 1 116 ? 6.859 -6.262 -17.344 1 97.94 116 ASP B O 1
ATOM 2261 N N . ALA B 1 117 ? 6.191 -5.855 -15.258 1 96.94 117 ALA B N 1
ATOM 2262 C CA . ALA B 1 117 ? 7.543 -5.918 -14.711 1 96.94 117 ALA B CA 1
ATOM 2263 C C . ALA B 1 117 ? 8.141 -7.309 -14.891 1 96.94 117 ALA B C 1
ATOM 2265 O O . ALA B 1 117 ? 9.336 -7.445 -15.164 1 96.94 117 ALA B O 1
ATOM 2266 N N . LEU B 1 118 ? 7.344 -8.312 -14.711 1 97.44 118 LEU B N 1
ATOM 2267 C CA . LEU B 1 118 ? 7.809 -9.672 -14.93 1 97.44 118 LEU B CA 1
ATOM 2268 C C . LEU B 1 118 ? 8.25 -9.867 -16.375 1 97.44 118 LEU B C 1
ATOM 2270 O O . LEU B 1 118 ? 9.242 -10.555 -16.641 1 97.44 118 LEU B O 1
ATOM 2274 N N . GLY B 1 119 ? 7.457 -9.273 -17.281 1 97 119 GLY B N 1
ATOM 2275 C CA . GLY B 1 119 ? 7.836 -9.328 -18.688 1 97 119 GLY B CA 1
ATOM 2276 C C . GLY B 1 119 ? 9.219 -8.758 -18.953 1 97 119 GLY B C 1
ATOM 2277 O O . GLY B 1 119 ? 9.961 -9.266 -19.797 1 97 119 GLY B O 1
ATOM 2278 N N . ASP B 1 120 ? 9.57 -7.777 -18.234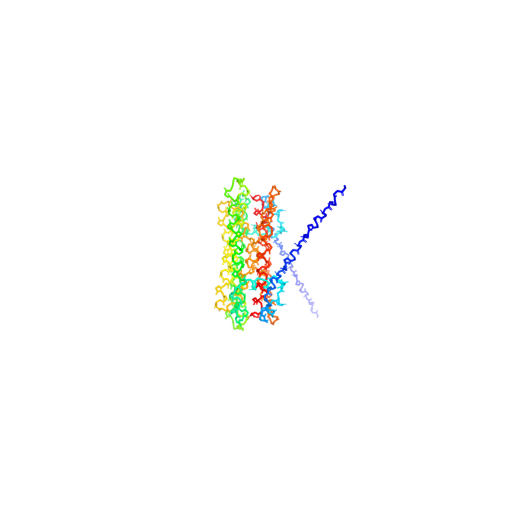 1 95.06 120 ASP B N 1
ATOM 2279 C CA . ASP B 1 120 ? 10.867 -7.117 -18.359 1 95.06 120 ASP B CA 1
ATOM 2280 C C . ASP B 1 120 ? 11.898 -7.785 -17.453 1 95.06 120 ASP B C 1
ATOM 2282 O O . ASP B 1 120 ? 13.031 -7.301 -17.328 1 95.06 120 ASP B O 1
ATOM 2286 N N . GLU B 1 121 ? 11.508 -8.789 -16.75 1 95.44 121 GLU B N 1
ATOM 2287 C CA . GLU B 1 121 ? 12.328 -9.523 -15.789 1 95.44 121 GLU B CA 1
ATOM 2288 C C . GLU B 1 121 ? 12.844 -8.602 -14.688 1 95.44 121 GLU B C 1
ATOM 2290 O O . GLU B 1 121 ? 13.977 -8.758 -14.219 1 95.44 121 GLU B O 1
ATOM 2295 N N . ASN B 1 122 ? 12.086 -7.605 -14.438 1 94.19 122 ASN B N 1
ATOM 2296 C CA . ASN B 1 122 ? 12.336 -6.734 -13.297 1 94.19 122 ASN B CA 1
ATOM 2297 C C . ASN B 1 122 ? 11.602 -7.223 -12.047 1 94.19 122 ASN B C 1
ATOM 2299 O O . ASN B 1 122 ? 10.555 -6.676 -11.688 1 94.19 122 ASN B O 1
ATOM 2303 N N . TYR B 1 123 ? 12.164 -8.125 -11.305 1 95.56 123 TYR B N 1
ATOM 2304 C CA . TYR B 1 123 ? 11.508 -8.828 -10.203 1 95.56 123 TYR B CA 1
ATOM 2305 C C . TYR B 1 123 ? 11.352 -7.922 -8.992 1 95.56 123 TYR B C 1
ATOM 2307 O O . TYR B 1 123 ? 10.383 -8.039 -8.242 1 95.56 123 TYR B O 1
ATOM 2315 N N . ASP B 1 124 ? 12.32 -7.035 -8.867 1 94.12 124 ASP B N 1
ATOM 2316 C CA . ASP B 1 124 ? 12.211 -6.102 -7.754 1 94.12 124 ASP B CA 1
ATOM 2317 C C . ASP B 1 124 ? 10.984 -5.207 -7.91 1 94.12 124 ASP B C 1
ATOM 2319 O O . ASP B 1 124 ? 10.242 -4.988 -6.949 1 94.12 124 ASP B O 1
ATOM 2323 N N . TYR B 1 125 ? 10.75 -4.754 -9.125 1 93.94 125 TYR B N 1
ATOM 2324 C CA . TYR B 1 125 ? 9.594 -3.898 -9.359 1 93.94 125 TYR B CA 1
ATOM 2325 C C . TYR B 1 125 ? 8.305 -4.707 -9.305 1 93.94 125 TYR B C 1
ATOM 2327 O O . TYR B 1 125 ? 7.27 -4.203 -8.859 1 93.94 125 TYR B O 1
ATOM 2335 N N . ALA B 1 126 ? 8.352 -5.945 -9.742 1 97.12 126 ALA B N 1
ATOM 2336 C CA . ALA B 1 126 ? 7.191 -6.812 -9.578 1 97.12 126 ALA B CA 1
ATOM 2337 C C . ALA B 1 126 ? 6.832 -6.977 -8.109 1 97.12 126 ALA B C 1
ATOM 2339 O O . ALA B 1 126 ? 5.66 -6.883 -7.734 1 97.12 126 ALA B O 1
ATOM 2340 N N . TYR B 1 127 ? 7.82 -7.172 -7.293 1 96 127 TYR B N 1
ATOM 2341 C CA . TYR B 1 127 ? 7.617 -7.312 -5.855 1 96 127 TYR B CA 1
ATOM 2342 C C . TYR B 1 127 ? 6.918 -6.09 -5.277 1 96 127 TYR B C 1
ATOM 2344 O O . TYR B 1 127 ? 5.988 -6.215 -4.477 1 96 127 TYR B O 1
ATOM 2352 N N . VAL B 1 128 ? 7.336 -4.945 -5.715 1 94.12 128 VAL B N 1
ATOM 2353 C CA . VAL B 1 128 ? 6.781 -3.693 -5.211 1 94.12 128 VAL B CA 1
ATOM 2354 C C . VAL B 1 128 ? 5.297 -3.611 -5.551 1 94.12 128 VAL B C 1
ATOM 2356 O O . VAL B 1 128 ? 4.473 -3.295 -4.688 1 94.12 128 VAL B O 1
ATOM 2359 N N . HIS B 1 129 ? 4.98 -3.92 -6.754 1 96 129 HIS B N 1
ATOM 2360 C CA . HIS B 1 129 ? 3.594 -3.795 -7.191 1 96 129 HIS B CA 1
ATOM 2361 C C . HIS B 1 129 ? 2.711 -4.852 -6.535 1 96 129 HIS B C 1
ATOM 2363 O O . HIS B 1 129 ? 1.575 -4.566 -6.148 1 96 129 HIS B O 1
ATOM 2369 N N . VAL B 1 130 ? 3.182 -6.035 -6.352 1 97.81 130 VAL B N 1
ATOM 2370 C CA . VAL B 1 130 ? 2.402 -7.062 -5.668 1 97.81 130 VAL B CA 1
ATOM 2371 C C . VAL B 1 130 ? 2.217 -6.68 -4.199 1 97.81 130 VAL B C 1
ATOM 2373 O O . VAL B 1 130 ? 1.134 -6.863 -3.637 1 97.81 130 VAL B O 1
ATOM 2376 N N . SER B 1 131 ? 3.221 -6.191 -3.555 1 95.38 131 SER B N 1
ATOM 2377 C CA . SER B 1 131 ? 3.146 -5.762 -2.162 1 95.38 131 SER B CA 1
ATOM 2378 C C . SER B 1 131 ? 2.092 -4.676 -1.976 1 95.38 131 SER B C 1
ATOM 2380 O O . SER B 1 131 ? 1.334 -4.703 -1.003 1 95.38 131 SER B O 1
ATOM 2382 N N . ALA B 1 132 ? 2.107 -3.727 -2.953 1 93.19 132 ALA B N 1
ATOM 2383 C CA . ALA B 1 132 ? 1.09 -2.68 -2.887 1 93.19 132 ALA B CA 1
ATOM 2384 C C . ALA B 1 132 ? -0.313 -3.271 -3 1 93.19 132 ALA B C 1
ATOM 2386 O O . ALA B 1 132 ? -1.213 -2.898 -2.242 1 93.19 132 ALA B O 1
ATOM 2387 N N . ALA B 1 133 ? -0.461 -4.141 -3.895 1 96.25 133 ALA B N 1
ATOM 2388 C CA . ALA B 1 133 ? -1.765 -4.762 -4.113 1 96.25 133 ALA B CA 1
ATOM 2389 C C . ALA B 1 133 ? -2.225 -5.523 -2.873 1 96.25 133 ALA B C 1
ATOM 2391 O O . ALA B 1 133 ? -3.412 -5.527 -2.543 1 96.25 133 ALA B O 1
ATOM 2392 N N . ARG B 1 134 ? -1.362 -6.129 -2.182 1 95.5 134 ARG B N 1
ATOM 2393 C CA . ARG B 1 134 ? -1.668 -6.957 -1.021 1 95.5 134 ARG B CA 1
ATOM 2394 C C . ARG B 1 134 ? -2.326 -6.137 0.081 1 95.5 134 ARG B C 1
ATOM 2396 O O . ARG B 1 134 ? -3.176 -6.641 0.818 1 95.5 134 ARG B O 1
ATOM 2403 N N . ASP B 1 135 ? -2.006 -4.922 0.179 1 90.5 135 ASP B N 1
ATOM 2404 C CA . ASP B 1 135 ? -2.381 -4.121 1.342 1 90.5 135 ASP B CA 1
ATOM 2405 C C . ASP B 1 135 ? -3.715 -3.412 1.115 1 90.5 135 ASP B C 1
ATOM 2407 O O . ASP B 1 135 ? -4.348 -2.951 2.068 1 90.5 135 ASP B O 1
ATOM 2411 N N . TYR B 1 136 ? -4.25 -3.402 -0.09 1 91.12 136 TYR B N 1
ATOM 2412 C CA . TYR B 1 136 ? -5.469 -2.662 -0.401 1 91.12 136 TYR B CA 1
ATOM 2413 C C . TYR B 1 136 ? -6.668 -3.268 0.316 1 91.12 136 TYR B C 1
ATOM 2415 O O . TYR B 1 136 ? -7.477 -2.545 0.905 1 91.12 136 TYR B O 1
ATOM 2423 N N . PRO B 1 137 ? -6.801 -4.602 0.427 1 86.88 137 PRO B N 1
ATOM 2424 C CA . PRO B 1 137 ? -7.984 -5.16 1.083 1 86.88 137 PRO B CA 1
ATOM 2425 C C . PRO B 1 137 ? -8.086 -4.766 2.555 1 86.88 137 PRO B C 1
ATOM 2427 O O . PRO B 1 137 ? -9.172 -4.445 3.037 1 86.88 137 PRO B O 1
ATOM 2430 N N . SER B 1 138 ? -6.992 -4.773 3.254 1 89.5 138 SER B N 1
ATOM 2431 C CA . SER B 1 138 ? -7.031 -4.434 4.672 1 89.5 138 SER B CA 1
ATOM 2432 C C . SER B 1 138 ? -7.379 -2.963 4.879 1 89.5 138 SER B C 1
ATOM 2434 O O . SER B 1 138 ? -7.938 -2.59 5.914 1 89.5 138 SER B O 1
ATOM 2436 N N . THR B 1 139 ? -7.109 -2.15 3.91 1 90.5 139 THR B N 1
ATOM 2437 C CA . THR B 1 139 ? -7.473 -0.74 3.984 1 90.5 139 THR B CA 1
ATOM 2438 C C . THR B 1 139 ? -8.992 -0.568 3.939 1 90.5 139 THR B C 1
ATOM 2440 O O . THR B 1 139 ? -9.539 0.289 4.633 1 90.5 139 THR B O 1
ATOM 2443 N N . CYS B 1 140 ? -9.656 -1.405 3.211 1 91.56 140 CYS B N 1
ATOM 2444 C CA . CYS B 1 140 ? -11.117 -1.364 3.168 1 91.56 140 CYS B CA 1
ATOM 2445 C C . CYS B 1 140 ? -11.711 -1.691 4.531 1 91.56 140 CYS B C 1
ATOM 2447 O O . CYS B 1 140 ? -12.602 -0.989 5.008 1 91.56 140 CYS B O 1
ATOM 2449 N N . SER B 1 141 ? -11.242 -2.746 5.152 1 90.81 141 SER B N 1
ATOM 2450 C CA . SER B 1 141 ? -11.719 -3.115 6.48 1 90.81 141 SER B CA 1
ATOM 2451 C C . SER B 1 141 ? -11.469 -1.997 7.488 1 90.81 141 SER B C 1
ATOM 2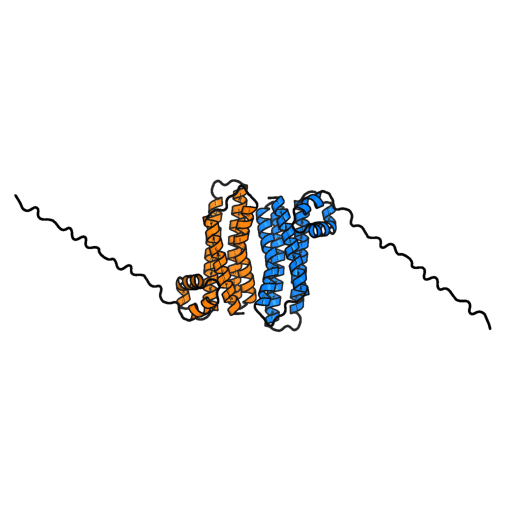453 O O . SER B 1 141 ? -12.312 -1.736 8.352 1 90.81 141 SER B O 1
ATOM 2455 N N . ARG B 1 142 ? -10.367 -1.369 7.348 1 90.06 142 ARG B N 1
ATOM 2456 C CA . ARG B 1 142 ? -10.031 -0.254 8.227 1 90.06 142 ARG B CA 1
ATOM 2457 C C . ARG B 1 142 ? -10.969 0.924 7.996 1 90.06 142 ARG B C 1
ATOM 2459 O O . ARG B 1 142 ? -11.359 1.608 8.945 1 90.06 142 ARG B O 1
ATOM 2466 N N . LEU B 1 143 ? -11.359 1.174 6.777 1 92.31 143 LEU B N 1
ATOM 2467 C CA . LEU B 1 143 ? -12.297 2.246 6.457 1 92.31 143 LEU B CA 1
ATOM 2468 C C . LEU B 1 143 ? -13.641 2.01 7.129 1 92.31 143 LEU B C 1
ATOM 2470 O O . LEU B 1 143 ? -14.234 2.938 7.684 1 92.31 143 LEU B O 1
ATOM 2474 N N . PHE B 1 144 ? -14.086 0.782 7.172 1 92.12 144 PHE B N 1
ATOM 2475 C CA . PHE B 1 144 ? -15.352 0.458 7.828 1 92.12 144 PHE B CA 1
ATOM 2476 C C . PHE B 1 144 ? -15.25 0.685 9.336 1 92.12 144 PHE B C 1
ATOM 2478 O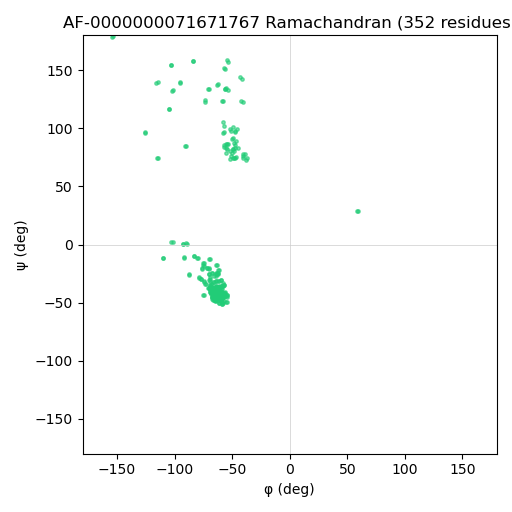 O . PHE B 1 144 ? -16.234 1.075 9.977 1 92.12 144 PHE B O 1
ATOM 2485 N N . ARG B 1 145 ? -14.125 0.48 9.859 1 89.69 145 ARG B N 1
ATOM 2486 C CA . ARG B 1 145 ? -13.945 0.606 11.305 1 89.69 145 ARG B CA 1
ATOM 2487 C C . ARG B 1 145 ? -14 2.068 11.734 1 89.69 145 ARG B C 1
ATOM 2489 O O . ARG B 1 145 ? -14.211 2.367 12.914 1 89.69 145 ARG B O 1
ATOM 2496 N N . MET B 1 146 ? -13.781 2.967 10.797 1 87.31 146 MET B N 1
ATOM 2497 C CA . MET B 1 146 ? -13.844 4.391 11.109 1 87.31 146 MET B CA 1
ATOM 2498 C C . MET B 1 146 ? -15.281 4.82 11.391 1 87.31 146 MET B C 1
ATOM 2500 O O . MET B 1 146 ? -15.508 5.895 11.945 1 87.31 146 MET B O 1
ATOM 2504 N N . TYR B 1 147 ? -16.188 3.928 11.055 1 90.62 147 TYR B N 1
ATOM 2505 C CA . TYR B 1 147 ? -17.609 4.211 11.242 1 90.62 147 TYR B CA 1
ATOM 2506 C C . TYR B 1 147 ? -18.281 3.115 12.062 1 90.62 147 TYR B C 1
ATOM 2508 O O . TYR B 1 147 ? -18.812 2.152 11.508 1 90.62 147 TYR B O 1
ATOM 2516 N N . PRO B 1 148 ? -18.406 3.326 13.359 1 88.06 148 PRO B N 1
ATOM 2517 C CA . PRO B 1 148 ? -18.875 2.27 14.258 1 88.06 148 PRO B CA 1
ATOM 2518 C C . PRO B 1 148 ? -20.297 1.792 13.922 1 88.06 148 PRO B C 1
ATOM 2520 O O . PRO B 1 148 ? -20.656 0.657 14.242 1 88.06 148 PRO B O 1
ATOM 2523 N N . ARG B 1 149 ? -21.125 2.568 13.242 1 89.94 149 ARG B N 1
ATOM 2524 C CA . ARG B 1 149 ? -22.5 2.182 12.938 1 89.94 149 ARG B CA 1
ATOM 2525 C C . ARG B 1 149 ? -22.562 1.298 11.695 1 89.94 149 ARG B C 1
ATOM 2527 O O . ARG B 1 149 ? -23.594 0.683 11.414 1 89.94 149 ARG B O 1
ATOM 2534 N N . LEU B 1 150 ? -21.406 1.222 11.008 1 91.31 150 LEU B N 1
ATOM 2535 C CA . LEU B 1 150 ? -21.391 0.424 9.789 1 91.31 150 LEU B CA 1
ATOM 2536 C C . LEU B 1 150 ? -20.891 -0.988 10.07 1 91.31 150 LEU B C 1
ATOM 2538 O O . LEU B 1 150 ? -19.953 -1.177 10.859 1 91.31 150 LEU B O 1
ATOM 2542 N N . LYS B 1 151 ? -21.547 -1.919 9.414 1 89.44 151 LYS B N 1
ATOM 2543 C CA . LYS B 1 151 ? -21.109 -3.311 9.477 1 89.44 151 LYS B CA 1
ATOM 2544 C C . LYS B 1 151 ? -20.359 -3.703 8.203 1 89.44 151 LYS B C 1
ATOM 2546 O O . LYS B 1 151 ? -20.844 -3.455 7.094 1 89.44 151 LYS B O 1
ATOM 2551 N N . TYR B 1 152 ? -19.281 -4.289 8.422 1 89.81 152 TYR B N 1
ATOM 2552 C CA . TYR B 1 152 ? -18.516 -4.812 7.289 1 89.81 152 TYR B CA 1
ATOM 2553 C C . TYR B 1 152 ? -19.188 -6.055 6.715 1 89.81 152 TYR B C 1
ATOM 2555 O O . TYR B 1 152 ? -19.406 -7.039 7.426 1 89.81 152 TYR B O 1
ATOM 2563 N N . PRO B 1 153 ? -19.531 -6.051 5.418 1 87.38 153 PRO B N 1
ATOM 2564 C CA . PRO B 1 153 ? -20.234 -7.207 4.859 1 87.38 153 PRO B CA 1
ATOM 2565 C C . PRO B 1 153 ? -19.406 -8.492 4.926 1 87.38 153 PRO B C 1
ATOM 2567 O O . PRO B 1 153 ? -18.219 -8.484 4.582 1 87.38 153 PRO B O 1
ATOM 2570 N N . THR B 1 154 ? -20.062 -9.547 5.27 1 87.62 154 THR B N 1
ATOM 2571 C CA . THR B 1 154 ? -19.391 -10.812 5.504 1 87.62 154 THR B CA 1
ATOM 2572 C C . THR B 1 154 ? -18.719 -11.312 4.227 1 87.62 154 THR B C 1
ATOM 2574 O O . THR B 1 154 ? -17.609 -11.859 4.273 1 87.62 154 THR B O 1
ATOM 2577 N N . LYS B 1 155 ? -19.359 -11.219 3.113 1 87.12 155 LYS B N 1
ATOM 2578 C CA . LYS B 1 155 ? -18.766 -11.656 1.848 1 87.12 155 LYS B CA 1
ATOM 2579 C C . LYS B 1 155 ? -17.484 -10.891 1.541 1 87.12 155 LYS B C 1
ATOM 2581 O O . LYS B 1 155 ? -16.531 -11.461 1.013 1 87.12 155 LYS B O 1
ATOM 2586 N N . MET B 1 156 ? -17.438 -9.625 1.899 1 89.06 156 MET B N 1
ATOM 2587 C CA . MET B 1 156 ? -16.234 -8.82 1.691 1 89.06 156 MET B CA 1
ATOM 2588 C C . MET B 1 156 ? -15.094 -9.305 2.584 1 89.06 156 MET B C 1
ATOM 2590 O O . MET B 1 156 ? -13.945 -9.391 2.143 1 89.06 156 MET B O 1
ATOM 2594 N N . ALA B 1 157 ? -15.422 -9.648 3.766 1 87.44 157 ALA B N 1
ATOM 2595 C CA . ALA B 1 157 ? -14.398 -10.133 4.699 1 87.44 157 ALA B CA 1
ATOM 2596 C C . ALA B 1 157 ? -13.75 -11.406 4.184 1 87.44 157 ALA B C 1
ATOM 2598 O O . ALA B 1 157 ? -12.523 -11.539 4.203 1 87.44 157 ALA B O 1
ATOM 2599 N N . ARG B 1 158 ? -14.492 -12.312 3.635 1 85.75 158 ARG B N 1
ATOM 2600 C CA . ARG B 1 158 ? -13.992 -13.594 3.145 1 85.75 158 ARG B CA 1
ATOM 2601 C C . ARG B 1 158 ? -13.148 -13.398 1.892 1 85.75 158 ARG B C 1
ATOM 2603 O O . ARG B 1 158 ? -12.109 -14.055 1.73 1 85.75 158 ARG B O 1
ATOM 2610 N N . ARG B 1 159 ? -13.547 -12.531 1.108 1 85.38 159 ARG B N 1
ATOM 2611 C CA . ARG B 1 159 ? -12.844 -12.32 -0.154 1 85.38 159 ARG B CA 1
ATOM 2612 C C . ARG B 1 159 ? -11.578 -11.5 0.051 1 85.38 159 ARG B C 1
ATOM 2614 O O . ARG B 1 159 ? -10.617 -11.617 -0.715 1 85.38 159 ARG B O 1
ATOM 2621 N N . GLU B 1 160 ? -11.578 -10.672 1.049 1 89.06 160 GLU B N 1
ATOM 2622 C CA . GLU B 1 160 ? -10.391 -9.914 1.442 1 89.06 160 GLU B CA 1
ATOM 2623 C C . GLU B 1 160 ? -9.211 -10.836 1.726 1 89.06 160 GLU B C 1
ATOM 2625 O O . GLU B 1 160 ? -8.086 -10.562 1.31 1 89.06 160 GLU B O 1
ATOM 2630 N N . GLU B 1 161 ? -9.523 -11.898 2.357 1 91.12 161 GLU B N 1
ATOM 2631 C CA . GLU B 1 161 ? -8.484 -12.867 2.703 1 91.12 161 GLU B CA 1
ATOM 2632 C C . GLU B 1 161 ? -7.91 -13.523 1.453 1 91.12 161 GLU B C 1
ATOM 2634 O O . GLU B 1 161 ? -6.703 -13.773 1.374 1 91.12 161 GLU B O 1
ATOM 2639 N N . GLY B 1 162 ? -8.766 -13.758 0.532 1 93.94 162 GLY B N 1
ATOM 2640 C CA . GLY B 1 162 ? -8.328 -14.414 -0.693 1 93.94 162 GLY B CA 1
ATOM 2641 C C . GLY B 1 162 ? -7.293 -13.609 -1.459 1 93.94 162 GLY B C 1
ATOM 2642 O O . GLY B 1 162 ? -6.23 -14.133 -1.802 1 93.94 162 GLY B O 1
ATOM 2643 N N . LEU B 1 163 ? -7.551 -12.352 -1.694 1 96.62 163 LEU B N 1
ATOM 2644 C CA . LEU B 1 163 ? -6.617 -11.516 -2.434 1 96.62 163 LEU B CA 1
ATOM 2645 C C . LEU B 1 163 ? -5.289 -11.391 -1.689 1 96.62 163 LEU B C 1
ATOM 2647 O O . LEU B 1 163 ? -4.223 -11.461 -2.299 1 96.62 163 LEU B O 1
ATOM 2651 N N . GLU B 1 164 ? -5.348 -11.219 -0.399 1 96.25 164 GLU B N 1
ATOM 2652 C CA . GLU B 1 164 ? -4.133 -11.148 0.407 1 96.25 164 GLU B CA 1
ATOM 2653 C C . GLU B 1 164 ? -3.309 -12.422 0.277 1 96.25 164 GLU B C 1
ATOM 2655 O O . GLU B 1 164 ? -2.084 -12.367 0.158 1 96.25 164 GLU B O 1
ATOM 2660 N N . GLN B 1 165 ? -3.965 -13.531 0.274 1 97.06 165 GLN B N 1
ATOM 2661 C CA . GLN B 1 165 ? -3.279 -14.82 0.192 1 97.06 165 GLN B CA 1
ATOM 2662 C C . GLN B 1 165 ? -2.637 -15.008 -1.178 1 97.06 165 GLN B C 1
ATOM 2664 O O . GLN B 1 165 ? -1.492 -15.461 -1.275 1 97.06 165 GLN B O 1
ATOM 2669 N N . PHE B 1 166 ? -3.336 -14.656 -2.248 1 98.44 166 PHE B N 1
ATOM 2670 C CA . PHE B 1 166 ? -2.76 -14.758 -3.584 1 98.44 166 PHE B CA 1
ATOM 2671 C C . PHE B 1 166 ? -1.537 -13.859 -3.719 1 98.44 166 PHE B C 1
ATOM 2673 O O . PHE B 1 166 ? -0.517 -14.273 -4.277 1 98.44 166 PHE B O 1
ATOM 2680 N N . CYS B 1 167 ? -1.636 -12.672 -3.211 1 98.31 167 CYS B N 1
ATOM 2681 C CA . CYS B 1 167 ? -0.51 -11.742 -3.273 1 98.31 167 CYS B CA 1
ATOM 2682 C C . CYS B 1 167 ? 0.66 -12.25 -2.439 1 98.31 167 CYS B C 1
ATOM 2684 O O . CYS B 1 167 ? 1.818 -12.109 -2.836 1 98.31 167 CYS B O 1
ATOM 2686 N N . THR B 1 168 ? 0.355 -12.859 -1.284 1 97.88 168 THR B N 1
ATOM 2687 C CA . THR B 1 168 ? 1.412 -13.43 -0.456 1 97.88 168 THR B CA 1
ATOM 2688 C C . THR B 1 168 ? 2.127 -14.555 -1.191 1 97.88 168 THR B C 1
ATOM 2690 O O . THR B 1 168 ? 3.359 -14.617 -1.198 1 97.88 168 THR B O 1
ATOM 2693 N N . ILE B 1 169 ? 1.397 -15.414 -1.822 1 98.69 169 ILE B N 1
ATOM 2694 C CA . ILE B 1 169 ? 1.981 -16.484 -2.633 1 98.69 169 ILE B CA 1
ATOM 2695 C C . ILE B 1 169 ? 2.857 -15.875 -3.727 1 98.69 169 ILE B C 1
ATOM 2697 O O . ILE B 1 169 ? 3.984 -16.328 -3.949 1 98.69 169 ILE B O 1
ATOM 2701 N N . ALA B 1 170 ? 2.348 -14.844 -4.395 1 98.75 170 ALA B N 1
ATOM 2702 C CA . ALA B 1 170 ? 3.104 -14.18 -5.453 1 98.75 170 ALA B CA 1
ATOM 2703 C C . ALA B 1 170 ? 4.406 -13.594 -4.914 1 98.75 170 ALA B C 1
ATOM 2705 O O . ALA B 1 170 ? 5.457 -13.711 -5.551 1 98.75 170 ALA B O 1
ATOM 2706 N N . LEU B 1 171 ? 4.344 -13 -3.77 1 97.75 171 LEU B N 1
ATOM 2707 C CA . LEU B 1 171 ? 5.527 -12.414 -3.15 1 97.75 171 LEU B CA 1
ATOM 2708 C C . LEU B 1 171 ? 6.551 -13.484 -2.797 1 97.75 171 LEU B C 1
ATOM 2710 O O . LEU B 1 171 ? 7.754 -13.289 -2.979 1 97.75 171 LEU B O 1
ATOM 2714 N N . ASP B 1 172 ? 6.047 -14.562 -2.293 1 97.12 172 ASP B N 1
ATOM 2715 C CA . ASP B 1 172 ? 6.938 -15.672 -1.99 1 97.12 172 ASP B CA 1
ATOM 2716 C C . ASP B 1 172 ? 7.668 -16.156 -3.244 1 97.12 172 ASP B C 1
ATOM 2718 O O . ASP B 1 172 ? 8.875 -16.391 -3.217 1 97.12 172 ASP B O 1
ATOM 2722 N N . ILE B 1 173 ? 6.957 -16.234 -4.324 1 97.81 173 ILE B N 1
ATOM 2723 C CA . ILE B 1 173 ? 7.539 -16.781 -5.547 1 97.81 173 ILE B CA 1
ATOM 2724 C C . ILE B 1 173 ? 8.484 -15.75 -6.172 1 97.81 173 ILE B C 1
ATOM 2726 O O . ILE B 1 173 ? 9.555 -16.109 -6.664 1 97.81 173 ILE B O 1
ATOM 2730 N N . VAL B 1 174 ? 8.055 -14.492 -6.203 1 96.56 174 VAL B N 1
ATOM 2731 C CA . VAL B 1 174 ? 8.914 -13.477 -6.801 1 96.56 174 VAL B CA 1
ATOM 2732 C C . VAL B 1 174 ? 10.242 -13.422 -6.055 1 96.56 174 VAL B C 1
ATOM 2734 O O . VAL B 1 174 ? 11.297 -13.188 -6.656 1 96.56 174 VAL B O 1
ATOM 2737 N N . SER B 1 175 ? 10.242 -13.711 -4.785 1 91.94 175 SER B N 1
ATOM 2738 C CA . SER B 1 175 ? 11.445 -13.672 -3.961 1 91.94 175 SER B CA 1
ATOM 2739 C C . SER B 1 175 ? 12.398 -14.805 -4.328 1 91.94 175 SER B C 1
ATOM 2741 O O . SER B 1 175 ? 13.602 -14.719 -4.062 1 91.94 175 SER B O 1
ATOM 2743 N N . LEU B 1 176 ? 11.867 -15.797 -4.945 1 90.69 176 LEU B N 1
ATOM 2744 C CA . LEU B 1 176 ? 12.68 -16.906 -5.426 1 90.69 176 LEU B CA 1
ATOM 2745 C C . LEU B 1 176 ? 13.422 -16.531 -6.703 1 90.69 176 LEU B C 1
ATOM 2747 O O . LEU B 1 176 ? 14.469 -17.094 -7.012 1 90.69 176 LEU B O 1
ATOM 2751 N N . LEU B 1 177 ? 12.883 -15.68 -7.465 1 90.62 177 LEU B N 1
ATOM 2752 C CA . LEU B 1 177 ? 13.391 -15.352 -8.789 1 90.62 177 LEU B CA 1
ATOM 2753 C C . LEU B 1 177 ? 14.438 -14.242 -8.711 1 90.62 177 LEU B C 1
ATOM 2755 O O . LEU B 1 177 ? 15.242 -14.078 -9.633 1 90.62 177 LEU B O 1
ATOM 2759 N N . GLY B 1 178 ? 14.383 -13.367 -7.648 1 75.62 178 GLY B N 1
ATOM 2760 C CA . GLY B 1 178 ? 15.32 -12.266 -7.508 1 75.62 178 GLY B CA 1
ATOM 2761 C C . GLY B 1 178 ? 16.531 -12.617 -6.66 1 75.62 178 GLY B C 1
ATOM 2762 O O . GLY B 1 178 ? 16.547 -13.656 -5.996 1 75.62 178 GLY B O 1
#

Radius of gyration: 29.53 Å; Cα contacts (8 Å, |Δi|>4): 416; chains: 2; bounding box: 118×111×62 Å

pLDDT: mean 88.53, std 15.31, range [36.03, 98.88]

InterPro domains:
  IPR006501 Pectinesterase inhibitor domain [PF04043] (29-173)
  IPR006501 Pectinesterase inhibitor domain [SM00856] (25-173)
  IPR006501 Pectinesterase inhibitor domain [TIGR01614] (5-175)
  IPR035513 Invertase/pectin methylesterase inhibitor domain superfamily [G3DSA:1.20.140.40] (25-177)
  IPR035513 Invertase/pectin methylesterase inhibitor domain superfamily [SSF101148] (28-177)

Sequence (356 aa):
MAPISSFIIFFFFFFFPLLTLSLPAASPLIQKTCNTTTYYNLCVTTLQSDSRSLKADDEKALLTIIINTAISDAMNMSSYVSSLTQKKTEATLGSVLRACAGMYGNAGEALRSAVDALGDENYDYAYVHVSAARDYPSTCSRLFRMYPRLKYPTKMARREEGLEQFCTIALDIVSLLGMAPISSFIIFFFFFFFPLLTLSLPAASPLIQKTCNTTTYYNLCVTTLQSDSRSLKADDEKALLTIIINTAISDAMNMSSYVSSLTQKKTEATLGSVLRACAGMYGNAGEALRSAVDALGDENYDYAYVHVSAARDYPSTCSRLFRMYPRLKYPTKMARREEGLEQFCTIALDIVSLLG

Solvent-accessible surface area (backbone atoms only — not comparable to full-atom values): 19456 Å² total; per-residue (Å²): 134,79,83,79,77,78,77,78,78,77,76,75,77,74,78,68,74,74,73,70,77,68,73,75,77,72,50,69,66,53,51,59,57,25,69,65,27,91,49,38,68,58,45,47,53,54,42,70,70,35,75,67,51,80,71,46,86,49,69,67,52,50,40,49,51,42,45,51,51,31,29,52,48,24,46,52,48,16,50,53,39,47,54,57,53,74,41,101,54,56,71,67,60,33,48,50,37,50,36,35,18,50,33,25,44,50,21,24,53,27,35,52,51,16,52,54,23,49,74,70,67,33,42,58,48,18,43,52,23,32,55,54,28,34,51,32,49,61,49,38,60,51,56,39,64,72,36,83,90,54,77,76,56,67,71,56,57,59,50,38,52,50,39,36,50,37,29,48,39,36,47,40,47,41,55,68,76,93,134,79,82,79,77,78,77,77,78,76,76,75,74,74,77,71,74,78,73,70,78,68,72,75,76,74,51,69,66,52,50,59,56,24,68,66,27,90,49,39,68,59,45,47,53,55,45,70,71,36,76,68,52,80,70,45,85,50,69,66,53,50,40,50,52,43,45,51,52,30,28,52,49,24,45,52,48,16,50,52,39,46,54,59,52,74,41,101,53,59,71,68,59,35,48,51,37,51,36,36,18,49,33,26,43,50,23,24,53,28,35,52,51,17,53,54,24,51,73,71,66,33,41,58,50,17,44,51,24,32,54,55,28,35,50,34,50,61,50,39,57,51,56,42,63,72,36,84,91,54,78,76,55,67,70,55,58,59,50,37,52,50,40,35,48,36,29,49,38,35,46,40,47,42,56,69,75,93

Secondary structure (DSSP, 8-state):
------------------------PPPHHHHHHHTTSTTHHHHHHHHHTSGGGGG--SHHHHHHHHHHHHHHHHHHHHHHHHHHHTS---HHHHHHHHHHHHHHHHHHHHHHHHHHHHHTT-HHHHHHHHHHHHHHHHHHHHHHHT-TTPPPPHHHHHHHHHHHHHHHHHHHHHHHH-/------------------------PPPHHHHHHHTTSTTHHHHHHHHHTSGGGGG--SHHHHHHHHHHHHHHHHHHHHHHHHHHHTS---HHHHHHHHHHHHHHHHHHHHHHHHHHHHHTT-HHHHHHHHHHHHHHHHHHHHHHHT-TTPPPPHHHHHHHHHHHHHHHHHHHHHHHH-